Protein 3D9Y (pdb70)

B-factor: mean 19.67, std 15.68, range [4.69, 293.16]

Secondary structure (DSSP, 8-state):
-HHHIIIIIIGGGSS--EEEEEETTSS-EEEE-TT----HHHHHHHHHHHHSTTHHHHH-EEETTEEEEEEEE-SSEEEEEETTEEEEEEE-SSEEEEEEE-TTS-HHHHHHHHHHHHHHHHHHT-/-HHHIIIIIIGGGSS--EEEEEETTSS-EEEE-TT----HHHHHHHHHHHHSGGGHHHH-EEETTEEEEEEEEETTEEEEEETTEEEEEEE-SSEEEEEEE-TTS-HHHHHHHHHHHHHHHHHHT-

Structure (mmCIF, N/CA/C/O backbone):
data_3D9Y
#
_entry.id   3D9Y
#
_cell.length_a   36.533
_cell.length_b   84.021
_cell.length_c   40.420
_cell.angle_alpha   90.000
_cell.angle_beta   93.730
_cell.angle_gamma   90.000
#
_symmetry.space_group_name_H-M   'P 1 21 1'
#
loop_
_entity.id
_entity.type
_entity.pdbx_description
1 polymer Profilin
2 non-polymer GLYCEROL
3 water water
#
loop_
_atom_site.group_PDB
_atom_site.id
_atom_site.type_symbol
_atom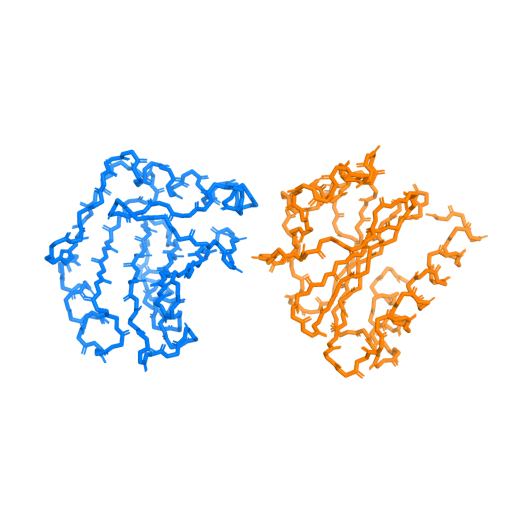_site.label_atom_id
_atom_site.label_alt_id
_atom_site.label_comp_id
_atom_site.label_asym_id
_atom_site.label_entity_id
_atom_site.label_seq_id
_atom_site.pdbx_PDB_ins_code
_atom_site.Cartn_x
_atom_site.Cartn_y
_atom_site.Cartn_z
_atom_site.occupancy
_atom_site.B_iso_or_equiv
_atom_site.auth_seq_id
_atom_site.auth_comp_id
_atom_site.auth_asym_id
_atom_site.auth_atom_id
_atom_site.pdbx_PDB_model_num
ATOM 1 N N . SER A 1 2 ? 5.899 -17.103 17.842 1.00 23.90 1 SER A N 1
ATOM 2 C CA . SER A 1 2 ? 4.998 -16.227 18.651 1.00 23.85 1 SER A CA 1
ATOM 3 C C . SER A 1 2 ? 5.500 -14.791 18.642 1.00 23.80 1 SER A C 1
ATOM 4 O O . SER A 1 2 ? 6.692 -14.548 18.449 1.00 23.52 1 SER A O 1
ATOM 7 N N . TRP A 1 3 ? 4.602 -13.837 18.866 1.00 23.46 2 TRP A N 1
ATOM 8 C CA . TRP A 1 3 ? 5.010 -12.434 18.887 1.00 23.36 2 TRP A CA 1
ATOM 9 C C . TRP A 1 3 ? 5.952 -12.133 20.049 1.00 23.27 2 TRP A C 1
ATOM 10 O O . TRP A 1 3 ? 6.857 -11.315 19.893 1.00 22.82 2 TRP A O 1
ATOM 21 N N . GLN A 1 4 ? 5.747 -12.783 21.199 1.00 23.35 3 GLN A N 1
ATOM 22 C CA . GLN A 1 4 ? 6.639 -12.579 22.348 1.00 23.19 3 GLN A CA 1
ATOM 23 C C . GLN A 1 4 ? 8.083 -12.959 22.009 1.00 22.70 3 GLN A C 1
ATOM 24 O O . GLN A 1 4 ? 9.017 -12.342 22.507 1.00 23.48 3 GLN A O 1
ATOM 30 N N . ALA A 1 5 ? 8.257 -13.972 21.166 1.00 21.92 4 ALA A N 1
ATOM 31 C CA . ALA A 1 5 ? 9.591 -14.413 20.759 1.00 21.12 4 ALA A CA 1
ATOM 32 C C . ALA A 1 5 ? 10.306 -13.349 19.937 1.00 20.29 4 ALA A C 1
ATOM 33 O O . ALA A 1 5 ? 11.526 -13.241 19.980 1.00 19.75 4 ALA A O 1
ATOM 35 N N . TYR A 1 6 ? 9.546 -12.590 19.159 1.00 19.21 5 TYR A N 1
ATOM 36 C CA . TYR A 1 6 ? 10.112 -11.457 18.437 1.00 19.05 5 TYR A CA 1
ATOM 37 C C . TYR A 1 6 ? 10.669 -10.420 19.419 1.00 18.44 5 TYR A C 1
ATOM 38 O O . TYR A 1 6 ? 11.743 -9.864 19.210 1.00 19.77 5 TYR A O 1
ATOM 47 N N . VAL A 1 7 ? 9.953 -10.171 20.505 1.00 17.87 6 VAL A N 1
ATOM 48 C CA . VAL A 1 7 ? 10.419 -9.221 21.511 1.00 17.51 6 VAL A CA 1
ATOM 49 C C . VAL A 1 7 ? 11.657 -9.753 22.241 1.00 17.27 6 VAL A C 1
ATOM 50 O O . VAL A 1 7 ? 12.695 -9.086 22.296 1.00 16.80 6 VAL A O 1
ATOM 54 N N . ASP A 1 8 ? 11.541 -10.967 22.776 1.00 16.60 7 ASP A N 1
ATOM 55 C CA . ASP A 1 8 ? 12.560 -11.524 23.664 1.00 16.78 7 ASP A CA 1
ATOM 56 C C . ASP A 1 8 ? 13.817 -11.944 22.910 1.00 16.61 7 ASP A C 1
ATOM 57 O O . ASP A 1 8 ? 14.933 -11.564 23.279 1.00 17.03 7 ASP A O 1
ATOM 62 N N . THR A 1 9 ? 13.641 -12.724 21.850 1.00 15.42 8 THR A N 1
ATOM 63 C CA . THR A 1 9 ? 14.767 -13.293 21.124 1.00 15.73 8 THR A CA 1
ATOM 64 C C . THR A 1 9 ? 15.325 -12.305 20.107 1.00 15.73 8 THR A C 1
ATOM 65 O O . THR A 1 9 ? 16.523 -12.026 20.091 1.00 16.54 8 THR A O 1
ATOM 69 N N . SER A 1 10 ? 14.453 -11.746 19.279 1.00 14.95 9 SER A N 1
ATOM 70 C CA . SER A 1 10 ? 14.914 -10.913 18.174 1.00 15.07 9 SER A CA 1
ATOM 71 C C . SER A 1 10 ? 15.334 -9.497 18.575 1.00 15.10 9 SER A C 1
ATOM 72 O O . SER A 1 10 ? 16.231 -8.933 17.965 1.00 15.21 9 SER A O 1
ATOM 75 N N . LEU A 1 11 ? 14.709 -8.918 19.591 1.00 14.70 10 LEU A N 1
ATOM 76 C CA . LEU A 1 11 ? 15.082 -7.556 19.986 1.00 14.76 10 LEU A CA 1
ATOM 77 C C . LEU A 1 11 ? 15.915 -7.541 21.269 1.00 14.59 10 LEU A C 1
ATOM 78 O O . LEU A 1 11 ? 17.076 -7.153 21.238 1.00 15.74 10 LEU A O 1
ATOM 83 N N . LEU A 1 12 ? 15.344 -7.955 22.396 1.00 14.28 11 LEU A N 1
ATOM 84 C CA . LEU A 1 12 ? 16.124 -8.008 23.646 1.00 14.48 11 LEU A CA 1
ATOM 85 C C . LEU A 1 12 ? 17.365 -8.909 23.558 1.00 14.47 11 LEU A C 1
ATOM 86 O O . LEU A 1 12 ? 18.402 -8.610 24.175 1.00 14.72 11 LEU A O 1
ATOM 91 N N . GLY A 1 13 ? 17.268 -9.996 22.797 1.00 14.44 12 GLY A N 1
ATOM 92 C CA . GLY A 1 13 ? 18.362 -10.950 22.686 1.00 13.99 12 GLY A CA 1
ATOM 93 C C . GLY A 1 13 ? 19.613 -10.391 22.024 1.00 13.79 12 GLY A C 1
ATOM 94 O O . GLY A 1 13 ? 20.681 -10.984 22.131 1.00 13.32 12 GLY A O 1
ATOM 95 N N . THR A 1 14 ? 19.483 -9.247 21.350 1.00 13.69 13 THR A N 1
ATOM 96 C CA . THR A 1 14 ? 20.631 -8.603 20.719 1.00 13.89 13 THR A CA 1
ATOM 97 C C . THR A 1 14 ? 21.589 -7.950 21.717 1.00 13.87 13 THR A C 1
ATOM 98 O O . THR A 1 14 ? 22.746 -7.704 21.384 1.00 13.70 13 THR A O 1
ATOM 102 N N . GLY A 1 15 ? 21.095 -7.598 22.905 1.00 13.54 14 GLY A N 1
ATOM 103 C CA . GLY A 1 15 ? 21.908 -6.875 23.885 1.00 14.54 14 GLY A CA 1
ATOM 104 C C . GLY A 1 15 ? 21.961 -5.369 23.669 1.00 14.91 14 GLY A C 1
ATOM 105 O O . GLY A 1 15 ? 22.583 -4.653 24.454 1.00 15.10 14 GLY A O 1
ATOM 106 N N . LYS A 1 16 ? 21.289 -4.878 22.624 1.00 15.27 15 LYS A N 1
ATOM 107 C CA . LYS A 1 16 ? 21.315 -3.459 22.262 1.00 15.75 15 LYS A CA 1
ATOM 108 C C . LYS A 1 16 ? 19.994 -2.739 22.571 1.00 15.78 15 LYS A C 1
ATOM 109 O O . LYS A 1 16 ? 19.944 -1.507 22.600 1.00 15.52 15 LYS A O 1
ATOM 115 N N . ILE A 1 17 ? 18.927 -3.513 22.752 1.00 15.76 16 ILE A N 1
ATOM 116 C CA . ILE A 1 17 ? 17.588 -3.005 22.981 1.00 16.35 16 ILE A CA 1
ATOM 117 C C . ILE A 1 17 ? 17.120 -3.613 24.280 1.00 16.67 16 ILE A C 1
ATOM 118 O O . ILE A 1 17 ? 17.058 -4.826 24.385 1.00 16.32 16 ILE A O 1
ATOM 123 N N . ASP A 1 18 ? 16.806 -2.772 25.261 1.00 17.09 17 ASP A N 1
ATOM 124 C CA . ASP A 1 18 ? 16.587 -3.258 26.631 1.00 17.61 17 ASP A CA 1
ATOM 125 C C . ASP A 1 18 ? 15.108 -3.409 27.012 1.00 18.11 17 AS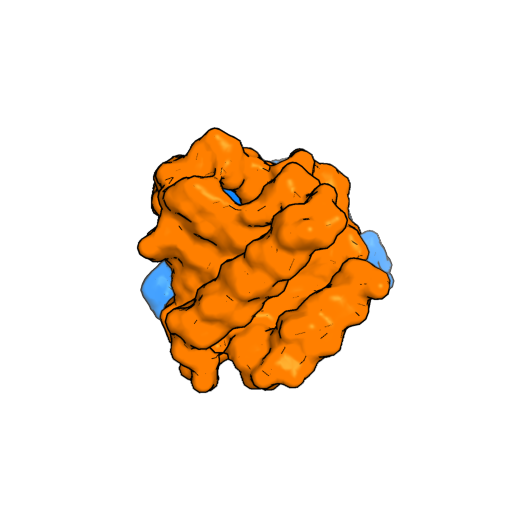P A C 1
ATOM 126 O O . ASP A 1 18 ? 14.784 -4.136 27.960 1.00 18.67 17 ASP A O 1
ATOM 131 N N . ARG A 1 19 ? 14.215 -2.760 26.261 1.00 18.26 18 ARG A N 1
ATOM 132 C CA . ARG A 1 19 ? 12.765 -2.974 26.394 1.00 18.17 18 ARG A CA 1
ATOM 133 C C . ARG A 1 19 ? 12.143 -2.909 25.006 1.00 18.20 18 ARG A C 1
ATOM 134 O O . ARG A 1 19 ? 12.663 -2.219 24.124 1.00 17.36 18 ARG A O 1
ATOM 142 N N . ALA A 1 20 ? 11.039 -3.624 24.809 1.00 17.68 19 ALA A N 1
ATOM 143 C CA . ALA A 1 20 ? 10.380 -3.640 23.500 1.00 17.48 19 ALA A CA 1
ATOM 144 C C . ALA A 1 20 ? 8.918 -4.064 23.564 1.00 17.20 19 ALA A C 1
ATOM 145 O O . ALA A 1 20 ? 8.472 -4.712 24.527 1.00 17.02 19 ALA A O 1
ATOM 147 N N . ALA A 1 21 ? 8.183 -3.682 22.522 1.00 16.97 20 ALA A N 1
ATOM 148 C CA . ALA A 1 21 ? 6.797 -4.065 22.358 1.00 17.01 20 ALA A CA 1
ATOM 149 C C . ALA A 1 21 ? 6.438 -4.168 20.882 1.00 16.80 20 ALA A C 1
ATOM 150 O O . ALA A 1 21 ? 7.115 -3.599 20.018 1.00 16.44 20 ALA A O 1
ATOM 152 N N . ILE A 1 22 ? 5.390 -4.937 20.596 1.00 17.08 21 ILE A N 1
ATOM 153 C CA . ILE A 1 22 ? 4.840 -5.031 19.245 1.00 17.22 21 ILE A CA 1
ATOM 154 C C . ILE A 1 22 ? 3.343 -4.777 19.353 1.00 17.26 21 ILE A C 1
ATOM 155 O O . ILE A 1 22 ? 2.667 -5.403 20.153 1.00 17.29 21 ILE A O 1
ATOM 160 N N . VAL A 1 23 ? 2.846 -3.831 18.559 1.00 17.08 22 VAL A N 1
ATOM 161 C CA . VAL A 1 23 ? 1.459 -3.371 18.667 1.00 16.85 22 VAL A CA 1
ATOM 162 C C . VAL A 1 23 ? 0.797 -3.312 17.289 1.00 16.25 22 VAL A C 1
ATOM 163 O O . VAL A 1 23 ? 1.476 -3.262 16.273 1.00 16.12 22 VAL A O 1
ATOM 167 N N . SER A 1 24 ? -0.535 -3.320 17.257 1.00 15.80 23 SER A N 1
ATOM 168 C CA . SER A 1 24 ? -1.262 -3.260 15.989 1.00 15.93 23 SER A CA 1
ATOM 169 C C . SER A 1 24 ? -1.093 -1.904 15.291 1.00 15.70 23 SER A C 1
ATOM 170 O O . SER A 1 24 ? -1.164 -0.867 15.944 1.00 15.59 23 SER A O 1
ATOM 173 N N . ARG A 1 25 ? -0.889 -1.917 13.967 1.00 15.46 24 ARG A N 1
ATOM 174 C CA . ARG A 1 25 ? -0.819 -0.674 13.166 1.00 16.02 24 ARG A CA 1
ATOM 175 C C . ARG A 1 25 ? -2.083 0.181 13.326 1.00 15.97 24 ARG A C 1
ATOM 176 O O . ARG A 1 25 ? -2.020 1.410 13.233 1.00 15.80 24 ARG A O 1
ATOM 184 N N . ALA A 1 26 ? -3.226 -0.472 13.541 1.00 16.22 25 ALA A N 1
ATOM 185 C CA . ALA A 1 26 ? -4.503 0.229 13.737 1.00 16.74 25 ALA A CA 1
ATOM 186 C C . ALA A 1 26 ? -4.651 0.845 15.136 1.00 17.05 25 ALA A C 1
ATOM 187 O O . ALA A 1 26 ? -5.580 1.615 15.369 1.00 17.47 25 ALA A O 1
ATOM 189 N N . GLY A 1 27 ? -3.761 0.482 16.063 1.00 17.44 26 GLY A N 1
ATOM 190 C CA . GLY A 1 27 ? -3.757 1.058 17.409 1.00 17.61 26 GLY A CA 1
ATOM 191 C C . GLY A 1 27 ? -4.814 0.473 18.331 1.00 17.72 26 GLY A C 1
ATOM 192 O O . GLY A 1 27 ? -5.191 1.100 19.314 1.00 17.79 26 GLY A O 1
ATOM 193 N N . ASP A 1 28 ? -5.257 -0.742 18.022 1.00 17.84 27 ASP A N 1
ATOM 194 C CA . ASP A 1 28 ? -6.357 -1.409 18.731 1.00 18.31 27 ASP A CA 1
ATOM 195 C C . ASP A 1 28 ? -5.894 -2.400 19.798 1.00 18.26 27 ASP A C 1
ATOM 196 O O . ASP A 1 28 ? -6.665 -2.731 20.697 1.00 18.14 27 ASP A O 1
ATOM 201 N N . SER A 1 29 ? -4.665 -2.901 19.681 1.00 18.43 28 SER A N 1
ATOM 202 C CA . SER A 1 29 ? -4.150 -3.880 20.641 1.00 18.67 28 SER A CA 1
ATOM 203 C C . SER A 1 29 ? -2.629 -3.997 20.653 1.00 18.68 28 SER A C 1
ATOM 204 O O . SER A 1 29 ? -1.941 -3.576 19.710 1.00 18.09 28 SER A O 1
ATOM 207 N N . VAL A 1 30 ? -2.128 -4.580 21.742 1.00 18.77 29 VAL A N 1
ATOM 208 C CA . VAL A 1 30 ? -0.716 -4.888 21.907 1.00 18.99 29 VAL A CA 1
ATOM 209 C C . VAL A 1 30 ? -0.535 -6.387 21.726 1.00 18.96 29 VAL A C 1
ATOM 210 O O . VAL A 1 30 ? -1.178 -7.181 22.413 1.00 19.02 29 VAL A O 1
ATOM 212 N N . TRP A 1 31 ? 0.331 -6.774 20.795 1.00 18.53 30 TRP A N 1
ATOM 213 C CA . TRP A 1 31 ? 0.515 -8.184 20.466 1.00 18.95 30 TRP A CA 1
ATOM 214 C C . TRP A 1 31 ? 1.588 -8.872 21.315 1.00 19.37 30 TRP A C 1
ATOM 215 O O . TRP A 1 31 ? 1.505 -10.082 21.550 1.00 19.59 30 TRP A O 1
ATOM 226 N N . ALA A 1 32 ? 2.589 -8.115 21.765 1.00 20.80 31 ALA A N 1
ATOM 227 C CA . ALA A 1 32 ? 3.666 -8.635 22.620 1.00 21.42 31 ALA A CA 1
ATOM 228 C C . ALA A 1 32 ? 4.404 -7.490 23.315 1.00 22.40 31 ALA A C 1
ATOM 229 O O . ALA A 1 32 ? 4.460 -6.387 22.800 1.00 21.92 31 ALA A O 1
ATOM 231 N N . ALA A 1 33 ? 5.009 -7.767 24.465 1.00 23.35 32 ALA A N 1
ATOM 232 C CA . ALA A 1 33 ? 5.722 -6.731 25.215 1.00 23.70 32 ALA A CA 1
ATOM 233 C C . ALA A 1 33 ? 6.661 -7.361 26.228 1.00 24.25 32 ALA A C 1
ATOM 234 O O . ALA A 1 33 ? 6.392 -8.452 26.718 1.00 24.51 32 ALA A O 1
ATOM 236 N N . SER A 1 34 ? 7.763 -6.673 26.519 1.00 24.85 33 SER A N 1
ATOM 237 C CA . SER A 1 34 ? 8.701 -7.085 27.553 1.00 25.76 33 SER A CA 1
ATOM 238 C C . SER A 1 34 ? 8.207 -6.694 28.949 1.00 26.15 33 SER A C 1
ATOM 239 O O . SER A 1 34 ? 7.269 -5.913 29.091 1.00 27.75 33 SER A O 1
ATOM 242 N N . ALA A 1 35 ? 8.856 -7.256 29.969 1.00 27.32 34 ALA A N 1
ATOM 243 C CA . ALA A 1 35 ? 8.439 -7.087 31.361 1.00 27.52 34 ALA A CA 1
ATOM 244 C C . ALA A 1 35 ? 8.579 -5.653 31.830 1.00 28.03 34 ALA A C 1
ATOM 245 O O . ALA A 1 35 ? 9.704 -5.093 31.798 1.00 28.58 34 ALA A O 1
ATOM 247 N N . GLY A 1 36 ? 7.444 -5.073 32.273 1.00 28.18 35 GLY A N 1
ATOM 248 C CA . GLY A 1 36 ? 7.404 -3.724 32.820 1.00 28.48 35 GLY A CA 1
ATOM 249 C C . GLY A 1 36 ? 6.971 -2.678 31.803 1.00 28.35 35 GLY A C 1
ATOM 250 O O . GLY A 1 36 ? 6.478 -1.605 32.167 1.00 28.99 35 GLY A O 1
ATOM 251 N N . PHE A 1 37 ? 7.143 -3.006 30.523 1.00 28.48 36 PHE A N 1
ATOM 252 C CA . PHE A 1 37 ? 6.995 -2.060 29.429 1.00 28.78 36 PHE A CA 1
ATOM 253 C C . PHE A 1 37 ? 5.532 -2.009 28.975 1.00 28.92 36 PHE A C 1
ATOM 254 O O . PHE A 1 37 ? 5.153 -2.460 27.872 1.00 29.41 36 PHE A O 1
ATOM 262 N N . ASN A 1 38 ? 4.706 -1.444 29.856 1.00 29.08 37 ASN A N 1
ATOM 263 C CA . ASN A 1 38 ? 3.258 -1.429 29.653 1.00 29.43 37 ASN A CA 1
ATOM 264 C C . ASN A 1 38 ? 2.771 -0.211 28.874 1.00 29.47 37 ASN A C 1
ATOM 265 O O . ASN A 1 38 ? 2.805 0.917 29.373 1.00 28.69 37 ASN A O 1
ATOM 270 N N . LEU A 1 39 ? 2.315 -0.454 27.644 1.00 29.80 38 LEU A N 1
ATOM 271 C CA . LEU A 1 39 ? 1.751 0.593 26.789 1.00 29.91 38 LEU A CA 1
ATOM 272 C C . LEU A 1 39 ? 0.225 0.596 26.879 1.00 30.15 38 LEU A C 1
ATOM 273 O O . LEU A 1 39 ? -0.418 -0.432 26.682 1.00 30.56 38 LEU A O 1
ATOM 278 N N . SER A 1 40 ? -0.352 1.755 27.161 1.00 30.35 39 SER A N 1
ATOM 279 C CA . SER A 1 40 ? -1.802 1.871 27.339 1.00 30.42 39 SER A CA 1
ATOM 280 C C . SER A 1 40 ? -2.533 1.996 26.000 1.00 30.54 39 SER A C 1
ATOM 281 O O . SER A 1 40 ? -1.928 2.409 25.005 1.00 30.16 39 SER A O 1
ATOM 284 N N . PRO A 1 41 ? -3.844 1.655 25.971 1.00 30.57 40 PRO A N 1
ATOM 285 C CA . PRO A 1 41 ? -4.649 1.825 24.755 1.00 30.27 40 PRO A CA 1
ATOM 286 C C . PRO A 1 41 ? -4.521 3.222 24.176 1.00 30.10 40 PRO A C 1
ATOM 287 O O . PRO A 1 41 ? -4.391 3.392 22.962 1.00 29.90 40 PRO A O 1
ATOM 291 N N . GLN A 1 42 ? -4.542 4.211 25.059 1.00 29.73 41 GLN A N 1
ATOM 292 C CA . GLN A 1 42 ? -4.476 5.603 24.659 1.00 29.69 41 GLN A CA 1
ATOM 293 C C . GLN A 1 42 ? -3.123 5.908 24.008 1.00 29.09 41 GLN A C 1
ATOM 294 O O . GLN A 1 42 ? -3.056 6.607 22.991 1.00 29.43 41 GLN A O 1
ATOM 300 N N . GLU A 1 43 ? -2.056 5.362 24.587 1.00 28.67 42 GLU A N 1
ATOM 301 C CA . GLU A 1 43 ? -0.706 5.522 24.038 1.00 28.26 42 GLU A CA 1
ATOM 302 C C . GLU A 1 43 ? -0.559 4.902 22.644 1.00 27.80 42 GLU A C 1
ATOM 303 O O . GLU A 1 43 ? -0.045 5.553 21.731 1.00 27.20 42 GLU A O 1
ATOM 309 N N . ILE A 1 44 ? -1.015 3.662 22.470 1.00 27.06 43 ILE A N 1
ATOM 310 C CA . ILE A 1 44 ? -0.891 2.993 21.164 1.00 26.99 43 ILE A CA 1
ATOM 311 C C . ILE A 1 44 ? -1.804 3.639 20.108 1.00 26.25 43 ILE A C 1
ATOM 312 O O . ILE A 1 44 ? -1.435 3.720 18.934 1.00 25.70 43 ILE A O 1
ATOM 317 N N . GLN A 1 45 ? -2.980 4.105 20.531 1.00 25.86 44 GLN A N 1
ATOM 318 C CA . GLN A 1 45 ? -3.861 4.888 19.661 1.00 25.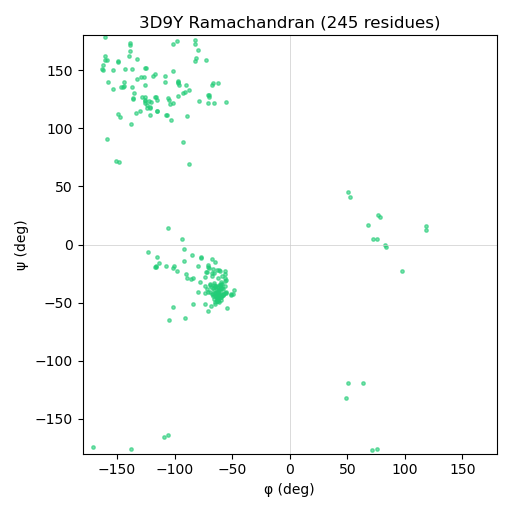80 44 GLN A CA 1
ATOM 319 C C . GLN A 1 45 ? -3.157 6.175 19.227 1.00 25.32 44 GLN A C 1
ATOM 320 O O . GLN A 1 45 ? -3.197 6.553 18.049 1.00 25.47 44 GLN A O 1
ATOM 326 N N . GLY A 1 46 ? -2.487 6.827 20.173 1.00 24.81 45 GLY A N 1
ATOM 327 C CA . GLY A 1 46 ? -1.714 8.028 19.879 1.00 24.42 45 GLY A CA 1
ATOM 328 C C . GLY A 1 46 ? -0.574 7.792 18.901 1.00 24.01 45 GLY A C 1
ATOM 329 O O . GLY A 1 46 ? -0.371 8.568 17.961 1.00 23.77 45 GLY A O 1
ATOM 330 N N . LEU A 1 47 ? 0.182 6.720 19.126 1.00 23.57 46 LEU A N 1
ATOM 331 C CA . LEU A 1 47 ? 1.324 6.405 18.280 1.00 22.82 46 LEU A CA 1
ATOM 332 C C . LEU A 1 47 ? 0.848 6.026 16.880 1.00 22.13 46 LEU A C 1
ATOM 333 O O . LEU A 1 47 ? 1.425 6.464 15.882 1.00 21.60 46 LEU A O 1
ATOM 338 N N . ALA A 1 48 ? -0.217 5.227 16.812 1.00 21.12 47 ALA A N 1
ATOM 339 C CA . ALA A 1 48 ? -0.791 4.825 15.529 1.00 20.92 47 ALA A CA 1
ATOM 340 C C . ALA A 1 48 ? -1.250 6.043 14.723 1.00 20.44 47 ALA A C 1
ATOM 341 O O . ALA A 1 48 ? -0.979 6.139 13.526 1.00 19.81 47 ALA A O 1
ATOM 343 N N . ALA A 1 49 ? -1.937 6.974 15.382 1.00 20.02 48 ALA A N 1
ATOM 344 C CA . ALA A 1 49 ? -2.349 8.229 14.743 1.00 20.01 48 ALA A CA 1
ATOM 345 C C . ALA A 1 49 ? -1.150 9.057 14.269 1.00 19.77 48 ALA A C 1
ATOM 346 O O . ALA A 1 49 ? -1.216 9.715 13.229 1.00 19.81 48 ALA A O 1
ATOM 348 N N . GLY A 1 50 ? -0.052 9.016 15.024 1.00 19.64 49 GLY A N 1
ATOM 349 C CA . GLY A 1 50 ? 1.191 9.687 14.637 1.00 19.29 49 GLY A CA 1
ATOM 350 C C . GLY A 1 50 ? 1.726 9.305 13.268 1.00 18.73 49 GLY A C 1
ATOM 351 O O . GLY A 1 50 ? 2.190 10.153 12.518 1.00 17.85 49 GLY A O 1
ATOM 352 N N . PHE A 1 51 ? 1.671 8.020 12.929 1.00 18.64 50 PHE A N 1
ATOM 353 C CA . PHE A 1 51 ? 2.170 7.581 11.626 1.00 18.93 50 PHE A CA 1
ATOM 354 C C . PHE A 1 51 ? 1.326 8.143 10.478 1.00 19.07 50 PHE A C 1
ATOM 355 O O . PHE A 1 51 ? 1.816 8.290 9.359 1.00 18.92 50 PHE A O 1
ATOM 363 N N . GLN A 1 52 ? 0.072 8.477 10.777 1.00 19.23 51 GLN A N 1
ATOM 364 C CA . GLN A 1 52 ? -0.848 9.060 9.794 1.00 19.56 51 GLN A CA 1
ATOM 365 C C . GLN A 1 52 ? -0.607 10.565 9.591 1.00 19.39 51 GLN A C 1
ATOM 366 O O . GLN A 1 52 ? -1.076 11.131 8.603 1.00 19.28 51 GLN A O 1
ATOM 372 N N . ASP A 1 53 ? 0.086 11.211 10.537 1.00 19.47 52 ASP A N 1
ATOM 373 C CA . ASP A 1 53 ? 0.440 12.647 10.431 1.00 19.05 52 ASP A CA 1
ATOM 374 C C . ASP A 1 53 ? 1.780 12.895 11.142 1.00 18.70 52 ASP A C 1
ATOM 375 O O . ASP A 1 53 ? 1.836 13.475 12.236 1.00 18.70 52 ASP A O 1
ATOM 380 N N . PRO A 1 54 ? 2.868 12.411 10.541 1.00 17.84 53 PRO A N 1
ATOM 381 C CA . PRO A 1 54 ? 4.150 12.426 11.248 1.00 17.55 53 PRO A CA 1
ATOM 382 C C . PRO A 1 54 ? 4.644 13.785 11.782 1.00 17.48 53 PRO A C 1
ATOM 383 O O . PRO A 1 54 ? 5.156 13.824 12.902 1.00 17.97 53 PRO A O 1
ATOM 387 N N . PRO A 1 55 ? 4.498 14.886 11.017 1.00 17.24 54 PRO A N 1
ATOM 388 C CA . PRO A 1 55 ? 4.966 16.174 11.554 1.00 16.70 54 PRO A CA 1
ATOM 389 C C . PRO A 1 55 ? 4.362 16.549 12.894 1.00 16.66 54 PRO A C 1
ATOM 390 O O . PRO A 1 55 ? 5.030 17.212 13.680 1.00 16.67 54 PRO A O 1
ATOM 394 N N . SER A 1 56 ? 3.129 16.111 13.158 1.00 16.51 55 SER A N 1
ATOM 395 C CA . SER A 1 56 ? 2.449 16.382 14.430 1.00 16.81 55 SER A CA 1
ATOM 396 C C . SER A 1 56 ? 3.209 15.839 15.645 1.00 17.10 55 SER A C 1
ATOM 397 O O . SER A 1 56 ? 3.083 16.372 16.750 1.00 17.63 55 SER A O 1
ATOM 400 N N . MET A 1 57 ? 3.998 14.787 15.434 1.00 17.00 56 MET A N 1
ATOM 401 C CA . MET A 1 57 ? 4.725 14.149 16.532 1.00 17.05 56 MET A CA 1
ATOM 402 C C . MET A 1 57 ? 5.800 15.052 17.110 1.00 17.14 56 MET A C 1
ATOM 403 O O . MET A 1 57 ? 6.182 14.897 18.269 1.00 16.58 56 MET A O 1
ATOM 408 N N . PHE A 1 58 ? 6.291 16.010 16.327 1.00 16.99 57 PHE A N 1
ATOM 409 C CA . PHE A 1 58 ? 7.283 16.933 16.883 1.00 17.11 57 PHE A CA 1
ATOM 410 C C . PHE A 1 58 ? 6.707 17.837 17.975 1.00 17.77 57 PHE A C 1
ATOM 411 O O . PHE A 1 58 ? 7.382 18.116 18.974 1.00 18.27 57 PHE A O 1
ATOM 419 N N . GLY A 1 59 ? 5.465 18.274 17.798 1.00 17.77 58 GLY A N 1
ATOM 420 C CA . GLY A 1 59 ? 4.786 19.067 18.796 1.00 17.92 58 GLY A CA 1
ATOM 421 C C . GLY A 1 59 ? 4.374 18.310 20.038 1.00 18.09 58 GLY A C 1
ATOM 422 O O . GLY A 1 59 ? 4.455 18.847 21.142 1.00 18.93 58 GLY A O 1
ATOM 423 N N . THR A 1 60 ? 3.922 17.069 19.863 1.00 17.80 59 THR A N 1
ATOM 424 C CA . THR A 1 60 ? 3.401 16.270 20.981 1.00 17.93 59 THR A CA 1
ATOM 425 C C . THR A 1 60 ? 4.501 15.539 21.733 1.00 17.66 59 THR A C 1
ATOM 426 O O . THR A 1 60 ? 4.389 15.292 22.930 1.00 17.58 59 THR A O 1
ATOM 430 N N . GLY A 1 61 ? 5.568 15.194 21.024 1.00 17.59 60 GLY A N 1
ATOM 431 C CA . GLY A 1 61 ? 6.529 14.225 21.531 1.00 17.75 60 GLY A CA 1
ATOM 432 C C . GLY A 1 61 ? 5.956 12.831 21.405 1.00 17.71 60 GLY A C 1
ATOM 433 O O . GLY A 1 61 ? 4.858 12.644 20.877 1.00 17.60 60 GLY A O 1
ATOM 434 N N . ILE A 1 62 ? 6.697 11.852 21.908 1.00 17.94 61 ILE A N 1
ATOM 435 C CA . ILE A 1 62 ? 6.295 10.455 21.840 1.00 18.37 61 ILE A CA 1
ATOM 436 C C . ILE A 1 62 ? 6.059 9.971 23.269 1.00 18.31 61 ILE A C 1
ATOM 437 O O . ILE A 1 62 ? 6.993 9.926 24.065 1.00 17.99 61 ILE A O 1
ATOM 442 N N . ILE A 1 63 ? 4.814 9.632 23.600 1.00 18.59 62 ILE A N 1
ATOM 443 C CA . ILE A 1 63 ? 4.464 9.213 24.959 1.00 18.95 62 ILE A CA 1
ATOM 444 C C . ILE A 1 63 ? 4.219 7.709 24.997 1.00 18.70 62 ILE A C 1
ATOM 445 O O . ILE A 1 63 ? 3.244 7.226 24.424 1.00 18.77 62 ILE A O 1
ATOM 450 N N . LEU A 1 64 ? 5.112 6.977 25.662 1.00 19.07 63 LEU A N 1
ATOM 451 C CA . LEU A 1 64 ? 4.985 5.517 25.802 1.00 19.40 63 LEU A CA 1
ATOM 452 C C . LEU A 1 64 ? 5.475 5.065 27.182 1.00 19.22 63 LEU A C 1
ATOM 453 O O . LEU A 1 64 ? 6.483 5.567 27.689 1.00 18.82 63 LEU A O 1
ATOM 458 N N . ALA A 1 65 ? 4.752 4.118 27.777 1.00 19.35 64 ALA A N 1
ATOM 459 C CA . ALA A 1 65 ? 5.046 3.634 29.124 1.00 19.51 64 ALA A CA 1
ATOM 460 C C . ALA A 1 65 ? 5.200 4.793 30.108 1.00 19.51 64 ALA A C 1
ATOM 461 O O . ALA A 1 65 ? 6.132 4.828 30.909 1.00 19.76 64 ALA A O 1
ATOM 463 N N . GLY A 1 66 ? 4.281 5.752 30.031 1.00 19.80 65 GLY A N 1
ATOM 464 C CA . GLY A 1 66 ? 4.244 6.862 30.977 1.00 19.58 65 GLY A CA 1
ATOM 465 C C . GLY A 1 66 ? 5.408 7.834 30.868 1.00 19.59 65 GLY A C 1
ATOM 466 O O . GLY A 1 66 ? 5.638 8.628 31.777 1.00 19.35 65 GLY A O 1
ATOM 467 N N . GLN A 1 67 ? 6.124 7.789 29.747 1.00 19.45 66 GLN A N 1
ATOM 468 C CA . GLN A 1 67 ? 7.312 8.606 29.530 1.00 19.14 66 GLN A CA 1
ATOM 469 C C . GLN A 1 67 ? 7.171 9.402 28.237 1.00 18.67 66 GLN A C 1
ATOM 470 O O . GLN A 1 67 ? 6.718 8.856 27.236 1.00 19.14 66 GLN A O 1
ATOM 476 N N . LYS A 1 68 ? 7.561 10.677 28.254 1.00 17.88 67 LYS A N 1
ATOM 477 C CA . LYS A 1 68 ? 7.543 11.514 27.050 1.00 17.52 67 LYS A CA 1
ATOM 478 C C . LYS A 1 68 ? 8.958 11.695 26.512 1.00 16.97 67 LYS A C 1
ATOM 479 O O . LYS A 1 68 ? 9.829 12.220 27.212 1.00 17.28 67 LYS A O 1
ATOM 485 N N . TYR A 1 69 ? 9.168 11.264 25.268 1.00 15.77 68 TYR A N 1
ATOM 486 C CA . TYR A 1 69 ? 10.449 11.402 24.582 1.00 15.14 68 TYR A CA 1
ATOM 487 C C . TYR A 1 69 ? 10.386 12.567 23.605 1.00 14.63 68 TYR A C 1
ATOM 488 O O . TYR A 1 69 ? 9.322 12.876 23.054 1.00 15.24 68 TYR A O 1
ATOM 497 N N . ILE A 1 70 ? 11.532 13.202 23.401 1.00 13.57 69 ILE A N 1
ATOM 498 C CA . ILE A 1 70 ? 11.679 14.258 22.415 1.00 13.38 69 ILE A CA 1
ATOM 499 C C . ILE A 1 70 ? 11.810 13.615 21.041 1.00 13.21 69 ILE A C 1
ATOM 500 O O . ILE A 1 70 ? 12.698 12.791 20.834 1.00 13.28 69 ILE A O 1
ATOM 504 N N . THR A 1 71 ? 10.924 13.995 20.116 1.00 13.02 70 THR A N 1
ATOM 505 C CA . THR A 1 71 ? 10.922 13.442 18.765 1.00 12.61 70 THR A CA 1
ATOM 506 C C . THR A 1 71 ? 12.135 13.959 17.969 1.00 12.52 70 THR A C 1
ATOM 507 O O . THR A 1 71 ? 12.379 15.173 17.909 1.00 12.02 70 THR A O 1
ATOM 511 N N . ILE A 1 72 ? 12.897 13.043 17.366 1.00 11.55 71 ILE A N 1
ATOM 512 C CA . ILE A 1 72 ? 14.042 13.422 16.527 1.00 12.39 71 ILE A CA 1
ATOM 513 C C . ILE A 1 72 ? 13.877 13.014 15.059 1.00 12.09 71 ILE A C 1
ATOM 514 O O . ILE A 1 72 ? 14.553 13.545 14.175 1.00 11.15 71 ILE A O 1
ATOM 519 N N . ARG A 1 73 ? 12.968 12.075 14.808 1.00 12.26 72 ARG A N 1
ATOM 520 C CA . ARG A 1 73 ? 12.586 11.702 13.456 1.00 12.58 72 ARG A CA 1
ATOM 521 C C . ARG A 1 73 ? 11.120 11.318 13.453 1.00 12.94 72 ARG A C 1
ATOM 522 O O . ARG A 1 73 ? 10.653 10.618 14.358 1.00 12.53 72 ARG A O 1
ATOM 530 N N . ALA A 1 74 ? 10.390 11.800 12.448 1.00 12.68 73 ALA A N 1
ATOM 531 C CA . ALA A 1 74 ? 9.008 11.365 12.233 1.00 12.84 73 ALA A CA 1
ATOM 532 C C . ALA A 1 74 ? 8.658 11.403 10.741 1.00 13.07 73 ALA A C 1
ATOM 533 O O . ALA A 1 74 ? 8.611 12.472 10.121 1.00 10.61 73 ALA A O 1
ATOM 535 N N . GLU A 1 75 ? 8.459 10.214 10.174 1.00 13.87 74 GLU A N 1
ATOM 536 C CA . GLU A 1 75 ? 8.011 10.041 8.801 1.00 15.44 74 GLU A CA 1
ATOM 537 C C . GLU A 1 75 ? 6.952 8.916 8.804 1.00 15.48 74 GLU A C 1
ATOM 538 O O . GLU A 1 75 ? 6.591 8.382 9.876 1.00 16.07 74 GLU A O 1
ATOM 544 N N . GLY A 1 76 ? 6.482 8.543 7.622 1.00 15.04 75 GLY A N 1
ATOM 545 C CA . GLY A 1 76 ? 5.372 7.594 7.500 1.00 14.91 75 GLY A CA 1
ATOM 546 C C . GLY A 1 76 ? 5.625 6.203 8.035 1.00 14.46 75 GLY A C 1
ATOM 547 O O . GLY A 1 76 ? 4.675 5.447 8.297 1.00 16.10 75 GLY A O 1
ATOM 548 N N . ARG A 1 77 ? 6.890 5.822 8.141 1.00 13.78 76 ARG A N 1
ATOM 549 C CA . ARG A 1 77 ? 7.257 4.484 8.601 1.00 13.52 76 ARG A CA 1
ATOM 550 C C . ARG A 1 77 ? 8.064 4.470 9.907 1.00 12.39 76 ARG A C 1
ATOM 551 O O . ARG A 1 77 ? 8.121 3.451 10.591 1.00 11.52 76 ARG A O 1
ATOM 559 N N . SER A 1 78 ? 8.672 5.596 10.255 1.00 11.51 77 SER A N 1
ATOM 560 C CA . SER A 1 78 ? 9.660 5.644 11.335 1.00 11.28 77 SER A CA 1
ATOM 561 C C . SER A 1 78 ? 9.429 6.867 12.227 1.00 11.18 77 SER A C 1
ATOM 562 O O . SER A 1 78 ? 9.323 7.987 11.718 1.00 10.80 77 SER A O 1
ATOM 565 N N . ILE A 1 79 ? 9.305 6.632 13.537 1.00 10.83 78 ILE A N 1
ATOM 566 C CA . ILE A 1 79 ? 9.192 7.688 14.565 1.00 10.92 78 ILE A CA 1
ATOM 567 C C . ILE A 1 79 ? 10.211 7.368 15.655 1.00 10.98 78 ILE A C 1
ATOM 568 O O . ILE A 1 79 ? 10.125 6.321 16.288 1.00 11.19 78 ILE A O 1
ATOM 573 N N . TYR A 1 80 ? 11.205 8.235 15.813 1.00 10.97 79 TYR A N 1
ATOM 574 C CA . TYR A 1 80 ? 12.305 8.011 16.752 1.00 11.22 79 TYR A CA 1
ATOM 575 C C . TYR A 1 80 ? 12.292 9.136 17.781 1.00 11.46 79 TYR A C 1
ATOM 576 O O . TYR A 1 80 ? 12.019 10.285 17.443 1.00 11.49 79 TYR A O 1
ATOM 585 N N . GLY A 1 81 ? 12.644 8.809 19.014 1.00 11.81 80 GLY A N 1
ATOM 586 C CA . GLY A 1 81 ? 12.735 9.813 20.074 1.00 12.37 80 GLY A CA 1
ATOM 587 C C . GLY A 1 81 ? 13.941 9.609 20.966 1.00 12.87 80 GLY A C 1
ATOM 588 O O . GLY A 1 81 ? 14.588 8.546 20.945 1.00 12.69 80 GLY A O 1
ATOM 589 N N . LYS A 1 82 ? 14.242 10.635 21.757 1.00 13.22 81 LYS A N 1
ATOM 590 C CA . LYS A 1 82 ? 15.329 10.565 22.711 1.00 14.04 81 LYS A CA 1
ATOM 591 C C . LYS A 1 82 ? 14.901 11.177 24.043 1.00 13.87 81 LYS A C 1
ATOM 592 O O . LYS A 1 82 ? 14.041 12.058 24.089 1.00 13.06 81 LYS A O 1
ATOM 598 N N . LEU A 1 83 ? 15.504 10.677 25.109 1.00 13.95 82 LEU A N 1
ATOM 599 C CA . LEU A 1 83 ? 15.317 11.218 26.449 1.00 14.49 82 LEU A CA 1
ATOM 600 C C . LEU A 1 83 ? 16.637 10.999 27.150 1.00 14.66 82 LEU A C 1
ATOM 601 O O . LEU A 1 83 ? 17.026 9.855 27.433 1.00 14.11 82 LEU A O 1
ATOM 606 N N . GLN A 1 84 ? 17.338 12.105 27.383 1.00 15.29 83 GLN A N 1
ATOM 607 C CA . GLN A 1 84 ? 18.744 12.084 27.734 1.00 16.17 83 GLN A CA 1
ATOM 608 C C . GLN A 1 84 ? 19.474 11.183 26.730 1.00 16.74 83 GLN A C 1
ATOM 609 O O . GLN A 1 84 ? 19.235 11.290 25.520 1.00 17.51 83 GLN A O 1
ATOM 615 N N . LYS A 1 85 ? 20.312 10.268 27.207 1.00 16.98 84 LYS A N 1
ATOM 616 C CA . LYS A 1 85 ? 21.135 9.467 26.306 1.00 16.98 84 LYS A CA 1
ATOM 617 C C . LYS A 1 85 ? 20.468 8.133 25.955 1.00 16.95 84 LYS A C 1
ATOM 618 O O . LYS A 1 85 ? 21.054 7.292 25.258 1.00 17.46 84 LYS A O 1
ATOM 624 N N . GLU A 1 86 ? 19.232 7.942 26.412 1.00 16.09 85 GLU A N 1
ATOM 625 C CA . GLU A 1 86 ? 18.430 6.795 25.986 1.00 15.83 85 GLU A CA 1
ATOM 626 C C . GLU A 1 86 ? 17.479 7.231 24.875 1.00 14.80 85 GLU A C 1
ATOM 627 O O . GLU A 1 86 ? 17.409 8.416 24.529 1.00 14.59 85 GLU A O 1
ATOM 633 N N . GLY A 1 87 ? 16.746 6.284 24.308 1.00 14.09 86 GLY A N 1
ATOM 634 C CA . GLY A 1 87 ? 15.798 6.630 23.256 1.00 14.10 86 GLY A CA 1
ATOM 635 C C . GLY A 1 87 ? 14.884 5.498 22.867 1.00 13.83 86 GLY A C 1
ATOM 636 O O . GLY A 1 87 ? 14.884 4.418 23.480 1.00 13.25 86 GLY A O 1
ATOM 637 N N . ILE A 1 88 ? 14.102 5.765 21.837 1.00 13.82 87 ILE A N 1
ATOM 638 C CA . ILE A 1 88 ? 13.016 4.907 21.442 1.00 14.21 87 ILE A CA 1
ATOM 639 C C . ILE A 1 88 ? 12.939 4.932 19.924 1.00 13.73 87 ILE A C 1
ATOM 640 O O . ILE A 1 88 ? 13.073 5.989 19.314 1.00 12.11 87 ILE A O 1
ATOM 645 N N . ILE A 1 89 ? 12.761 3.748 19.342 1.00 13.34 88 ILE A N 1
ATOM 646 C CA . ILE A 1 89 ? 12.649 3.558 17.888 1.00 13.48 88 ILE A CA 1
ATOM 647 C C . ILE A 1 89 ? 11.330 2.849 17.598 1.00 13.83 88 ILE A C 1
ATOM 648 O O . ILE A 1 89 ? 11.114 1.723 18.061 1.00 14.24 88 ILE A O 1
ATOM 653 N N . CYS A 1 90 ? 10.457 3.518 16.864 1.00 13.01 89 CYS A N 1
ATOM 654 C CA . CYS A 1 90 ? 9.158 2.975 16.485 1.00 13.37 89 CYS A CA 1
ATOM 655 C C . CYS A 1 90 ? 9.094 2.832 14.962 1.00 12.97 89 CYS A C 1
ATOM 656 O O . CYS A 1 90 ? 9.313 3.794 14.239 1.00 12.71 89 CYS A O 1
ATOM 659 N N . VAL A 1 91 ? 8.754 1.636 14.489 1.00 12.80 90 VAL A N 1
ATOM 660 C CA . VAL A 1 91 ? 8.770 1.358 13.060 1.00 13.28 90 VAL A CA 1
ATOM 661 C C . VAL A 1 91 ? 7.510 0.590 12.676 1.00 13.44 90 VAL A C 1
ATOM 662 O O . VAL A 1 91 ? 7.207 -0.465 13.248 1.00 13.38 90 VAL A O 1
ATOM 666 N N . ALA A 1 92 ? 6.781 1.125 11.703 1.00 13.80 91 ALA A N 1
ATOM 667 C CA . ALA A 1 92 ? 5.525 0.520 11.260 1.00 13.86 91 ALA A CA 1
ATOM 668 C C . ALA A 1 92 ? 5.736 -0.486 10.125 1.00 14.30 91 ALA A C 1
ATOM 669 O O . ALA A 1 92 ? 6.509 -0.247 9.192 1.00 14.47 91 ALA A O 1
ATOM 671 N N . THR A 1 93 ? 5.047 -1.619 10.220 1.00 14.30 92 THR A N 1
ATOM 672 C CA . THR A 1 93 ? 4.990 -2.611 9.140 1.00 14.43 92 THR A CA 1
ATOM 673 C C . THR A 1 93 ? 3.605 -2.508 8.497 1.00 14.57 92 THR A C 1
ATOM 674 O O . THR A 1 93 ? 2.900 -1.519 8.705 1.00 14.94 92 THR A O 1
ATOM 678 N N . LYS A 1 94 ? 3.201 -3.510 7.718 1.00 14.50 93 LYS A N 1
ATOM 679 C CA . LYS A 1 94 ? 1.880 -3.484 7.105 1.00 14.54 93 LYS A CA 1
ATOM 680 C C . LYS A 1 94 ? 0.791 -3.541 8.170 1.00 14.38 93 LYS A C 1
ATOM 681 O O . LYS A 1 94 ? -0.180 -2.786 8.115 1.00 14.51 93 LYS A O 1
ATOM 687 N N . LEU A 1 95 ? 0.971 -4.427 9.143 1.00 14.41 94 LEU A N 1
ATOM 688 C CA . LEU A 1 95 ? -0.039 -4.703 10.159 1.00 14.50 94 LEU A CA 1
ATOM 689 C C . LEU A 1 95 ? 0.352 -4.318 11.590 1.00 14.61 94 LEU A C 1
ATOM 690 O O . LEU A 1 95 ? -0.502 -4.330 12.476 1.00 14.07 94 LEU A O 1
ATOM 695 N N . CYS A 1 96 ? 1.624 -3.977 11.826 1.00 15.17 95 CYS A N 1
ATOM 696 C CA . CYS A 1 96 ? 2.102 -3.683 13.185 1.00 15.65 95 CYS A CA 1
ATOM 697 C C . CYS A 1 96 ? 3.063 -2.494 13.300 1.00 14.90 95 CYS A C 1
ATOM 698 O O . CYS A 1 96 ? 3.487 -1.899 12.294 1.00 14.05 95 CYS A O 1
ATOM 701 N N . ILE A 1 97 ? 3.352 -2.141 14.551 1.00 14.15 96 ILE A N 1
ATOM 702 C CA . ILE A 1 97 ? 4.404 -1.195 14.899 1.00 14.19 96 ILE A CA 1
ATOM 703 C C . ILE A 1 97 ? 5.350 -1.852 15.906 1.00 14.21 96 ILE A C 1
ATOM 704 O O . ILE A 1 97 ? 4.913 -2.317 16.954 1.00 14.09 96 ILE A O 1
ATOM 709 N N . LEU A 1 98 ? 6.640 -1.879 15.578 1.00 14.01 97 LEU A N 1
ATOM 710 C CA . LEU A 1 98 ? 7.669 -2.337 16.505 1.00 13.99 97 LEU A CA 1
ATOM 711 C C . LEU A 1 98 ? 8.115 -1.138 17.347 1.00 14.14 97 LEU A C 1
ATOM 712 O O . LEU A 1 98 ? 8.324 -0.059 16.808 1.00 13.63 97 LEU A O 1
ATOM 717 N N . VAL A 1 99 ? 8.205 -1.334 18.655 1.00 13.89 98 VAL A N 1
ATOM 718 C CA . VAL A 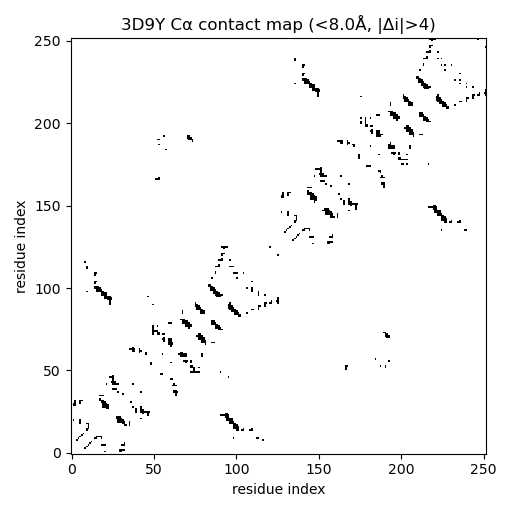1 99 ? 8.665 -0.314 19.587 1.00 13.76 98 VAL A CA 1
ATOM 719 C C . VAL A 1 99 ? 9.901 -0.838 20.338 1.00 14.17 98 VAL A C 1
ATOM 720 O O . VAL A 1 99 ? 9.796 -1.807 21.096 1.00 12.90 98 VAL A O 1
ATOM 724 N N . SER A 1 100 ? 11.041 -0.171 20.153 1.00 13.70 99 SER A N 1
ATOM 725 C CA . SER A 1 100 ? 12.323 -0.551 20.789 1.00 14.20 99 SER A CA 1
ATOM 726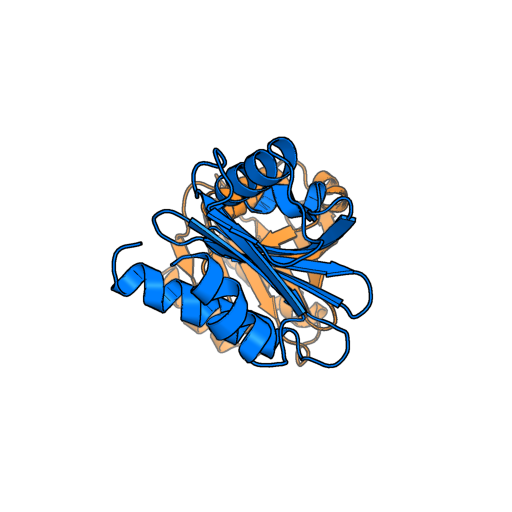 C C . SER A 1 100 ? 12.918 0.579 21.638 1.00 14.67 99 SER A C 1
ATOM 727 O O . SER A 1 100 ? 13.140 1.662 21.131 1.00 14.33 99 SER A O 1
ATOM 730 N N . HIS A 1 101 ? 13.174 0.315 22.918 1.00 14.62 100 HIS A N 1
ATOM 731 C CA . HIS A 1 101 ? 13.908 1.234 23.799 1.00 14.69 100 HIS A CA 1
ATOM 732 C C . HIS A 1 101 ? 15.378 0.807 23.849 1.00 14.75 100 HIS A C 1
ATOM 733 O O . HIS A 1 101 ? 15.665 -0.392 23.922 1.00 14.97 100 HIS A O 1
ATOM 740 N N . TYR A 1 102 ? 16.297 1.772 23.824 1.00 14.05 101 TYR A N 1
ATOM 741 C CA . TYR A 1 102 ? 17.728 1.503 23.968 1.00 14.88 101 TYR A CA 1
ATOM 742 C C . TYR A 1 102 ? 18.382 2.347 25.079 1.00 15.15 101 TYR A C 1
ATOM 743 O O . TYR A 1 102 ? 17.989 3.493 25.305 1.00 15.77 101 TYR A O 1
ATOM 752 N N . PRO A 1 103 ? 19.360 1.767 25.803 1.00 15.50 102 PRO A N 1
ATOM 753 C CA . PRO A 1 103 ? 20.115 2.459 26.849 1.00 15.78 102 PRO A CA 1
ATOM 754 C C . PRO A 1 103 ? 21.268 3.315 26.324 1.00 16.20 102 PRO A C 1
ATOM 755 O O . PRO A 1 103 ? 21.564 3.289 25.133 1.00 15.94 102 PRO A O 1
ATOM 759 N N . GLU A 1 104 ? 21.936 4.036 27.230 1.00 16.46 103 GLU A N 1
ATOM 760 C CA . GLU A 1 104 ? 23.030 4.947 26.862 1.00 17.33 103 GLU A CA 1
ATOM 761 C C . GLU A 1 104 ? 24.184 4.292 26.091 1.00 17.55 103 GLU A C 1
ATOM 762 O O . GLU A 1 104 ? 24.895 4.958 25.332 1.00 17.79 103 GLU A O 1
ATOM 768 N N . THR A 1 105 ? 24.367 2.993 26.277 1.00 17.91 104 THR A N 1
ATOM 769 C CA . THR A 1 105 ? 25.546 2.319 25.749 1.00 18.22 104 THR A CA 1
ATOM 770 C C . THR A 1 105 ? 25.411 1.870 24.288 1.00 18.36 104 THR A C 1
ATOM 771 O O . THR A 1 105 ? 26.393 1.438 23.678 1.00 18.68 104 THR A O 1
ATOM 775 N N . THR A 1 106 ? 24.218 1.965 23.711 1.00 18.34 105 THR A N 1
ATOM 776 C CA . THR A 1 106 ? 24.076 1.579 22.309 1.00 18.34 105 THR A CA 1
ATOM 777 C C . THR A 1 106 ? 23.874 2.827 21.451 1.00 18.43 105 THR A C 1
ATOM 778 O O . THR A 1 106 ? 23.204 3.778 21.857 1.00 17.69 105 THR A O 1
ATOM 782 N N . LEU A 1 107 ? 24.509 2.830 20.283 1.00 18.84 106 LEU A N 1
ATOM 783 C CA . LEU A 1 107 ? 24.384 3.940 19.338 1.00 19.11 106 LEU A CA 1
ATOM 784 C C . LEU A 1 107 ? 22.949 3.960 18.827 1.00 19.39 106 LEU A C 1
ATOM 785 O O . LEU A 1 107 ? 22.385 2.895 18.567 1.00 20.38 106 LEU A O 1
ATOM 790 N N . PRO A 1 108 ? 22.345 5.159 18.687 1.00 19.46 107 PRO A N 1
ATOM 791 C CA . PRO A 1 108 ? 20.974 5.270 18.173 1.00 19.01 107 PRO A CA 1
ATOM 792 C C . PRO A 1 108 ? 20.835 4.609 16.802 1.00 18.78 107 PRO A C 1
ATOM 793 O O . PRO A 1 108 ? 19.795 4.003 16.497 1.00 19.54 107 PRO A O 1
ATOM 797 N N . GLY A 1 109 ? 21.888 4.724 15.998 1.00 18.28 108 GLY A N 1
ATOM 798 C CA . GLY A 1 109 ? 21.967 4.068 14.712 1.00 17.54 108 GLY A CA 1
ATOM 799 C C . GLY A 1 109 ? 21.844 2.565 14.830 1.00 17.32 108 GLY A C 1
ATOM 800 O O . GLY A 1 109 ? 21.245 1.939 13.962 1.00 17.50 108 GLY A O 1
ATOM 801 N N . GLU A 1 110 ? 22.420 1.985 15.889 1.00 16.48 109 GLU A N 1
ATOM 802 C CA . GLU A 1 110 ? 22.331 0.538 16.126 1.00 15.88 109 GLU A CA 1
ATOM 803 C C . GLU A 1 110 ? 20.911 0.066 16.395 1.00 14.80 109 GLU A C 1
ATOM 804 O O . GLU A 1 110 ? 20.452 -0.873 15.771 1.00 14.83 109 GLU A O 1
ATOM 810 N N . ALA A 1 111 ? 20.224 0.719 17.331 1.00 14.13 110 ALA A N 1
ATOM 811 C CA . ALA A 1 111 ? 18.850 0.336 17.665 1.00 13.38 110 ALA A CA 1
ATOM 812 C C . ALA A 1 111 ? 17.934 0.547 16.465 1.00 12.72 110 ALA A C 1
ATOM 813 O O . ALA A 1 111 ? 17.082 -0.297 16.177 1.00 11.52 110 ALA A O 1
ATOM 815 N N . ALA A 1 112 ? 18.117 1.654 15.751 1.00 12.00 111 ALA A N 1
ATOM 816 C CA . ALA A 1 112 ? 17.346 1.882 14.529 1.00 12.60 111 ALA A CA 1
ATOM 817 C C . ALA A 1 112 ? 17.578 0.786 13.490 1.00 11.94 111 ALA A C 1
ATOM 818 O O . ALA A 1 112 ? 16.629 0.273 12.902 1.00 12.06 111 ALA A O 1
ATOM 820 N N . LYS A 1 113 ? 18.839 0.437 13.245 1.00 12.41 112 LYS A N 1
ATOM 821 C CA . LYS A 1 113 ? 19.173 -0.546 12.204 1.00 12.72 112 LYS A CA 1
ATOM 822 C C . LYS A 1 113 ? 18.544 -1.904 12.522 1.00 12.20 112 LYS A C 1
ATOM 823 O O . LYS A 1 113 ? 17.936 -2.533 11.660 1.00 12.41 112 LYS A O 1
ATOM 829 N N . ILE A 1 114 ? 18.646 -2.325 13.780 1.00 11.36 113 ILE A N 1
ATOM 830 C CA . ILE A 1 114 ? 18.055 -3.599 14.203 1.00 11.36 113 ILE A CA 1
ATOM 831 C C . ILE A 1 114 ? 16.525 -3.592 14.025 1.00 11.37 113 ILE A C 1
ATOM 832 O O . ILE A 1 114 ? 15.952 -4.513 13.436 1.00 11.64 113 ILE A O 1
ATOM 837 N N . THR A 1 115 ? 15.881 -2.537 14.511 1.00 11.42 114 THR A N 1
ATOM 838 C CA . THR A 1 115 ? 14.406 -2.467 14.523 1.00 11.49 114 THR A CA 1
ATOM 839 C C . THR A 1 115 ? 13.854 -2.286 13.109 1.00 12.10 114 THR A C 1
ATOM 840 O O . THR A 1 115 ? 12.882 -2.953 12.733 1.00 11.81 114 THR A O 1
ATOM 844 N N . GLU A 1 116 ? 14.509 -1.451 12.308 1.00 11.32 115 GLU A N 1
ATOM 845 C CA . GLU A 1 116 ? 14.115 -1.284 10.892 1.00 11.29 115 GLU A CA 1
ATOM 846 C C . GLU A 1 116 ? 14.264 -2.592 10.108 1.00 11.13 115 GLU A C 1
ATOM 847 O O . GLU A 1 116 ? 13.460 -2.895 9.250 1.00 11.56 115 GLU A O 1
ATOM 853 N N . ALA A 1 117 ? 15.320 -3.343 10.394 1.00 11.42 116 ALA A N 1
ATOM 854 C CA . ALA A 1 117 ? 15.575 -4.610 9.708 1.00 11.83 116 ALA A CA 1
ATOM 855 C C . ALA A 1 117 ? 14.511 -5.635 10.061 1.00 12.21 116 ALA A C 1
ATOM 856 O O . ALA A 1 117 ? 13.992 -6.325 9.171 1.00 12.49 116 ALA A O 1
ATOM 858 N N . LEU A 1 118 ? 14.159 -5.732 11.344 1.00 12.46 117 LEU A N 1
ATOM 859 C CA . LEU A 1 118 ? 13.094 -6.642 11.766 1.00 12.65 117 LEU A CA 1
ATOM 860 C C . LEU A 1 118 ? 11.760 -6.251 11.111 1.00 12.51 117 LEU A C 1
ATOM 861 O O . LEU A 1 118 ? 10.982 -7.104 10.734 1.00 12.91 117 LEU A O 1
ATOM 866 N N . ALA A 1 119 ? 11.510 -4.952 10.986 1.00 12.10 118 ALA A N 1
ATOM 867 C CA . ALA A 1 119 ? 10.314 -4.455 10.290 1.00 11.89 118 ALA A CA 1
ATOM 868 C C . ALA A 1 119 ? 10.291 -4.856 8.810 1.00 11.90 118 ALA A C 1
ATOM 869 O O . ALA A 1 119 ? 9.279 -5.348 8.312 1.00 11.66 118 ALA A O 1
ATOM 871 N N . ASP A 1 120 ? 11.418 -4.652 8.126 1.00 11.86 119 ASP A N 1
ATOM 872 C CA . ASP A 1 120 ? 11.573 -5.036 6.722 1.00 12.55 119 ASP A CA 1
ATOM 873 C C . ASP A 1 120 ? 11.354 -6.522 6.521 1.00 12.88 119 ASP A C 1
ATOM 874 O O . ASP A 1 120 ? 10.719 -6.928 5.555 1.00 13.21 119 ASP A O 1
ATOM 879 N N . TYR A 1 121 ? 11.920 -7.325 7.421 1.00 12.73 120 TYR A N 1
ATOM 880 C CA . TYR A 1 121 ? 11.669 -8.782 7.443 1.00 12.31 120 TYR A CA 1
ATOM 881 C C . TYR A 1 121 ? 10.176 -9.072 7.522 1.00 12.26 120 TYR A C 1
ATOM 882 O O . TYR A 1 121 ? 9.627 -9.773 6.679 1.00 11.78 120 TYR A O 1
ATOM 891 N N . LEU A 1 122 ? 9.518 -8.505 8.526 1.00 12.39 121 LEU A N 1
ATOM 892 C CA . LEU A 1 122 ? 8.098 -8.718 8.709 1.00 12.76 121 LEU A CA 1
ATOM 893 C C . LEU A 1 122 ? 7.287 -8.248 7.495 1.00 12.81 121 LEU A C 1
ATOM 894 O O . LEU A 1 122 ? 6.325 -8.912 7.117 1.00 12.34 121 LEU A O 1
ATOM 899 N N . VAL A 1 123 ? 7.683 -7.143 6.864 1.00 12.94 122 VAL A N 1
ATOM 900 C CA . VAL A 1 123 ? 6.999 -6.702 5.636 1.00 12.91 122 VAL A CA 1
ATOM 901 C C . VAL A 1 123 ? 7.170 -7.739 4.510 1.00 12.97 122 VAL A C 1
ATOM 902 O O . VAL A 1 123 ? 6.196 -8.086 3.828 1.00 12.35 122 VAL A O 1
ATOM 906 N N . GLY A 1 124 ? 8.392 -8.250 4.347 1.00 12.63 123 GLY A N 1
ATOM 907 C CA . GLY A 1 124 ? 8.680 -9.284 3.350 1.00 13.63 123 GLY A CA 1
ATOM 908 C C . GLY A 1 124 ? 7.892 -10.556 3.584 1.00 13.76 123 GLY A C 1
ATOM 909 O O . GLY A 1 124 ? 7.485 -11.227 2.633 1.00 13.84 123 GLY A O 1
ATOM 910 N N . VAL A 1 125 ? 7.663 -10.883 4.852 1.00 13.88 124 VAL A N 1
ATOM 911 C CA . VAL A 1 125 ? 6.875 -12.068 5.208 1.00 14.71 124 VAL A CA 1
ATOM 912 C C . VAL A 1 125 ? 5.393 -11.821 4.935 1.00 14.79 124 VAL A C 1
ATOM 913 O O . VAL A 1 125 ? 4.645 -12.761 4.635 1.00 15.55 124 VAL A O 1
ATOM 917 N N . GLY A 1 126 ? 4.984 -10.557 5.001 1.00 14.82 125 GLY A N 1
ATOM 918 C CA . GLY A 1 126 ? 3.612 -10.156 4.726 1.00 14.56 125 GLY A CA 1
ATOM 919 C C . GLY A 1 126 ? 2.891 -9.515 5.903 1.00 14.74 125 GLY A C 1
ATOM 920 O O . GLY A 1 126 ? 1.667 -9.398 5.874 1.00 14.71 125 GLY A O 1
ATOM 921 N N . TYR A 1 127 ? 3.636 -9.095 6.927 1.00 14.47 126 TYR A N 1
ATOM 922 C CA . TYR A 1 127 ? 3.052 -8.499 8.131 1.00 14.58 126 TYR A CA 1
ATOM 923 C C . TYR A 1 127 ? 3.440 -7.026 8.252 1.00 14.14 126 TYR A C 1
ATOM 924 O O . TYR A 1 127 ? 2.935 -6.342 9.132 1.00 14.01 126 TYR A O 1
ATOM 933 N N . SER B 1 2 ? 15.223 22.307 -17.262 1.00 16.55 1 SER B N 1
ATOM 934 C CA . SER B 1 2 ? 14.274 21.499 -16.444 1.00 16.41 1 SER B CA 1
ATOM 935 C C . SER B 1 2 ? 14.389 21.846 -14.973 1.00 16.50 1 SER B C 1
ATOM 936 O O . SER B 1 2 ? 15.440 22.291 -14.516 1.00 16.90 1 SER B O 1
ATOM 939 N N . TRP B 1 3 ? 13.314 21.622 -14.223 1.00 16.39 2 TRP B N 1
ATOM 940 C CA . TRP B 1 3 ? 13.356 21.803 -12.772 1.00 16.19 2 TRP B CA 1
ATOM 941 C C . TRP B 1 3 ? 14.388 20.870 -12.144 1.00 16.51 2 TRP B C 1
ATOM 942 O O . TRP B 1 3 ? 15.079 21.242 -11.209 1.00 17.15 2 TRP B O 1
ATOM 953 N N . GLN B 1 4 ? 14.523 19.667 -12.690 1.00 16.03 3 GLN B N 1
ATOM 954 C CA . GLN B 1 4 ? 15.511 18.725 -12.168 1.00 15.98 3 GLN B CA 1
ATOM 955 C C . GLN B 1 4 ? 16.949 19.244 -12.358 1.00 15.66 3 GLN B C 1
ATOM 956 O O . GLN B 1 4 ? 17.790 19.056 -11.480 1.00 15.79 3 GLN B O 1
ATOM 962 N N . ALA B 1 5 ? 17.221 19.919 -13.478 1.00 15.16 4 ALA B N 1
ATOM 963 C CA . ALA B 1 5 ? 18.535 20.522 -13.715 1.00 15.31 4 ALA B CA 1
ATOM 964 C C . ALA B 1 5 ? 18.852 21.634 -12.706 1.00 15.05 4 ALA B C 1
ATOM 965 O O . ALA B 1 5 ? 20.007 21.835 -12.314 1.00 15.00 4 ALA B O 1
ATOM 967 N N . TYR B 1 6 ? 17.830 22.380 -12.319 1.00 15.33 5 TYR B N 1
ATOM 968 C CA . TYR B 1 6 ? 17.991 23.409 -11.299 1.00 15.71 5 TYR B CA 1
ATOM 969 C C . TYR B 1 6 ? 18.457 22.814 -9.973 1.00 14.92 5 TYR B C 1
ATOM 970 O O . TYR B 1 6 ? 19.294 23.391 -9.278 1.00 15.79 5 TYR B O 1
ATOM 979 N N . VAL B 1 7 ? 17.907 21.656 -9.629 1.00 13.62 6 VAL B N 1
ATOM 980 C CA . VAL B 1 7 ? 18.351 20.927 -8.439 1.00 13.41 6 VAL B CA 1
ATOM 981 C C . VAL B 1 7 ? 19.739 20.330 -8.645 1.00 13.39 6 VAL B C 1
ATOM 982 O O . VAL B 1 7 ? 20.673 20.619 -7.892 1.00 13.14 6 VAL B O 1
ATOM 986 N N . ASP B 1 8 ? 19.883 19.514 -9.683 1.00 12.54 7 ASP B N 1
ATOM 987 C CA . ASP B 1 8 ? 21.093 18.708 -9.820 1.00 13.24 7 ASP B CA 1
ATOM 988 C C . ASP B 1 8 ? 22.325 19.508 -10.242 1.00 13.05 7 ASP B C 1
ATOM 989 O O . ASP B 1 8 ? 23.430 19.218 -9.784 1.00 13.46 7 ASP B O 1
ATOM 994 N N . THR B 1 9 ? 22.140 20.517 -11.089 1.00 12.38 8 THR B N 1
ATOM 995 C CA . THR B 1 9 ? 23.260 21.312 -11.586 1.00 12.20 8 THR B CA 1
ATOM 996 C C . THR B 1 9 ? 23.363 22.659 -10.858 1.00 11.91 8 THR B C 1
ATOM 997 O O . THR B 1 9 ? 24.420 22.984 -10.330 1.00 11.42 8 THR B O 1
ATOM 1001 N N . SER B 1 10 ? 22.278 23.430 -10.832 1.00 11.26 9 SER B N 1
ATOM 1002 C CA . SER B 1 10 ? 22.337 24.787 -10.280 1.00 11.33 9 SER B CA 1
ATOM 1003 C C . SER B 1 10 ? 22.529 24.806 -8.776 1.00 11.46 9 SER B C 1
ATOM 1004 O O . SER B 1 10 ? 23.285 25.633 -8.255 1.00 11.80 9 SER B O 1
ATOM 1007 N N . LEU B 1 11 ? 21.851 23.916 -8.065 1.00 10.89 10 LEU B N 1
ATOM 1008 C CA . LEU B 1 11 ? 21.998 23.872 -6.606 1.00 11.40 10 LEU B CA 1
ATOM 1009 C C . LEU B 1 11 ? 23.114 22.906 -6.199 1.00 11.27 10 LEU B C 1
ATOM 1010 O O . LEU B 1 11 ? 24.114 23.321 -5.615 1.00 11.75 10 LEU B O 1
ATOM 1015 N N . LEU B 1 12 ? 22.960 21.625 -6.507 1.00 11.35 11 LEU B N 1
ATOM 1016 C CA . LEU B 1 12 ? 23.958 20.647 -6.058 1.00 11.54 11 LEU B CA 1
ATOM 1017 C C . LEU B 1 12 ? 25.312 20.824 -6.740 1.00 11.75 11 LEU B C 1
ATOM 1018 O O . LEU B 1 12 ? 26.340 20.502 -6.140 1.00 11.82 11 LEU B O 1
ATOM 1023 N N . GLY B 1 13 ? 25.326 21.373 -7.954 1.00 12.10 12 GLY B N 1
ATOM 1024 C CA . GLY B 1 13 ? 26.575 21.584 -8.685 1.00 11.99 12 GLY B CA 1
ATOM 1025 C C . GLY B 1 13 ? 27.488 22.631 -8.059 1.00 12.48 12 GLY B C 1
ATOM 1026 O O . GLY B 1 13 ? 28.648 22.750 -8.448 1.00 12.25 12 GLY B O 1
ATOM 1027 N N . THR B 1 14 ? 26.973 23.407 -7.099 1.00 12.15 13 THR B N 1
ATOM 1028 C CA . THR B 1 14 ? 27.795 24.386 -6.390 1.00 12.20 13 THR B CA 1
ATOM 1029 C C . THR B 1 14 ? 28.800 23.724 -5.455 1.00 12.55 13 THR B C 1
ATOM 1030 O O . THR B 1 14 ? 29.754 24.370 -5.038 1.00 12.54 13 THR B O 1
ATOM 1034 N N . GLY B 1 15 ? 28.557 22.463 -5.089 1.00 12.75 14 GLY B N 1
ATOM 1035 C CA . GLY B 1 15 ? 29.352 21.785 -4.071 1.00 12.78 14 GLY B CA 1
ATOM 1036 C C . GLY B 1 15 ? 29.090 22.279 -2.652 1.00 12.92 14 GLY B C 1
ATOM 1037 O O . GLY B 1 15 ? 29.771 21.854 -1.714 1.00 14.11 14 GLY B O 1
ATOM 1038 N N . LYS B 1 16 ? 28.124 23.179 -2.476 1.00 12.22 15 LYS B N 1
ATOM 1039 C CA . LYS B 1 16 ? 27.841 23.762 -1.162 1.00 11.84 15 LYS B CA 1
ATOM 1040 C C . LYS B 1 16 ? 26.467 23.352 -0.607 1.00 11.03 15 LYS B C 1
ATOM 1041 O O . LYS B 1 16 ? 26.198 23.495 0.578 1.00 9.48 15 LYS B O 1
ATOM 1047 N N . ILE B 1 17 ? 25.614 22.823 -1.474 1.00 10.88 16 ILE B N 1
ATOM 1048 C CA . ILE B 1 17 ? 24.281 22.377 -1.106 1.00 11.05 16 ILE B CA 1
ATOM 1049 C C . ILE B 1 17 ? 24.232 20.899 -1.451 1.00 10.55 16 ILE B C 1
ATOM 1050 O O . ILE B 1 17 ? 24.500 20.540 -2.593 1.00 10.55 16 ILE B O 1
ATOM 1055 N N . ASP B 1 18 ? 23.946 20.046 -0.469 1.00 10.44 17 ASP B N 1
ATOM 1056 C CA . ASP B 1 18 ? 24.055 18.601 -0.670 1.00 10.44 17 ASP B CA 1
ATOM 1057 C C . ASP B 1 18 ? 22.736 17.878 -0.967 1.00 10.44 17 ASP B C 1
ATOM 1058 O O . ASP B 1 18 ? 22.754 16.770 -1.503 1.00 10.94 17 ASP B O 1
ATOM 1063 N N A ARG B 1 19 ? 21.616 18.488 -0.581 0.50 10.18 18 ARG B N 1
ATOM 1064 N N B ARG B 1 19 ? 21.616 18.504 -0.615 0.50 10.10 18 ARG B N 1
ATOM 1065 C CA A ARG B 1 19 ? 20.280 18.005 -0.951 0.50 10.07 18 ARG B CA 1
ATOM 1066 C CA B ARG B 1 19 ? 20.281 17.992 -0.948 0.50 9.96 18 ARG B CA 1
ATOM 1067 C C A ARG B 1 19 ? 19.430 19.205 -1.302 0.50 9.78 18 ARG B C 1
ATOM 1068 C C B ARG B 1 19 ? 19.408 19.188 -1.275 0.50 9.71 18 ARG B C 1
ATOM 1069 O O A ARG B 1 19 ? 19.641 20.290 -0.756 0.50 9.06 18 ARG B O 1
ATOM 1070 O O B ARG B 1 19 ? 19.595 20.258 -0.695 0.50 8.96 18 ARG B O 1
ATOM 1085 N N . ALA B 1 20 ? 18.464 19.016 -2.195 1.00 9.32 19 ALA B N 1
ATOM 1086 C CA . ALA B 1 20 ? 17.573 20.118 -2.589 1.00 9.54 19 ALA B CA 1
ATOM 1087 C C . ALA B 1 20 ? 16.307 19.623 -3.237 1.00 9.61 19 ALA B C 1
ATOM 1088 O O . ALA B 1 20 ? 16.261 18.509 -3.772 1.00 9.74 19 ALA B O 1
ATOM 1090 N N . ALA B 1 21 ? 15.300 20.489 -3.185 1.00 10.24 20 ALA B N 1
ATOM 1091 C CA . ALA B 1 21 ? 14.005 20.264 -3.823 1.00 10.94 20 ALA B CA 1
ATOM 1092 C C . ALA B 1 21 ? 13.360 21.562 -4.257 1.00 11.61 20 ALA B C 1
ATOM 1093 O O . ALA B 1 21 ? 13.682 22.638 -3.749 1.00 12.18 20 ALA B O 1
ATOM 1095 N N . ILE B 1 22 ? 12.441 21.444 -5.216 1.00 11.84 21 ILE B N 1
ATOM 1096 C CA . ILE B 1 22 ? 11.663 22.578 -5.697 1.00 12.60 21 ILE B CA 1
ATOM 1097 C C . ILE B 1 22 ? 10.222 22.154 -5.559 1.00 12.92 21 ILE B C 1
ATOM 1098 O O . ILE B 1 22 ? 9.836 21.112 -6.072 1.00 12.89 21 ILE B O 1
ATOM 1103 N N . VAL B 1 23 ? 9.454 22.916 -4.793 1.00 13.11 22 VAL B N 1
ATOM 1104 C CA . VAL B 1 23 ? 8.096 22.527 -4.503 1.00 13.60 22 VAL B CA 1
ATOM 1105 C C . VAL B 1 23 ? 7.141 23.638 -4.905 1.00 13.37 22 VAL B C 1
ATOM 1106 O O . VAL B 1 23 ? 7.487 24.814 -4.914 1.00 12.86 22 VAL B O 1
ATOM 1110 N N . SER B 1 24 ? 5.927 23.246 -5.250 1.00 13.12 23 SER B N 1
ATOM 1111 C CA . SER B 1 24 ? 4.923 24.213 -5.632 1.00 13.75 23 SER B CA 1
ATOM 1112 C C . SER B 1 24 ? 4.637 25.135 -4.461 1.00 13.51 23 SER B C 1
ATOM 1113 O O . SER B 1 24 ? 4.523 24.677 -3.339 1.00 13.05 23 SER B O 1
ATOM 1116 N N . ARG B 1 25 ? 4.486 26.426 -4.726 1.00 14.50 24 ARG B N 1
ATOM 1117 C CA . ARG B 1 25 ? 4.105 27.403 -3.689 1.00 15.49 24 ARG B CA 1
ATOM 1118 C C . ARG B 1 25 ? 2.794 27.037 -2.988 1.00 15.64 24 ARG B C 1
ATOM 1119 O O . ARG B 1 25 ? 2.588 27.400 -1.846 1.00 15.31 24 ARG B O 1
ATOM 1127 N N . ALA B 1 26 ? 1.899 26.344 -3.690 1.00 15.91 25 ALA B N 1
ATOM 1128 C CA . ALA B 1 26 ? 0.628 25.902 -3.111 1.00 16.52 25 ALA B CA 1
ATOM 1129 C C . ALA B 1 26 ? 0.755 24.678 -2.193 1.00 16.94 25 ALA B C 1
ATOM 1130 O O . ALA B 1 26 ? -0.202 24.324 -1.498 1.00 17.31 25 ALA B O 1
ATOM 1132 N N . GLY B 1 27 ? 1.913 24.033 -2.203 1.00 17.39 26 GLY B N 1
ATOM 1133 C CA . GLY B 1 27 ? 2.185 22.893 -1.323 1.00 17.57 26 GLY B CA 1
ATOM 1134 C C . GLY B 1 27 ? 1.537 21.596 -1.773 1.00 17.72 26 GLY B C 1
ATOM 1135 O O . GLY B 1 27 ? 1.294 20.704 -0.958 1.00 17.96 26 GLY B O 1
ATOM 1136 N N . ASP B 1 28 ? 1.276 21.498 -3.074 1.00 17.97 27 ASP B N 1
ATOM 1137 C CA . ASP B 1 28 ? 0.533 20.377 -3.675 1.00 18.31 27 ASP B CA 1
ATOM 1138 C C . ASP B 1 28 ? 1.433 19.350 -4.364 1.00 18.12 27 ASP B C 1
ATOM 1139 O O . ASP B 1 28 ? 1.002 18.225 -4.621 1.00 17.74 27 ASP B O 1
ATOM 1144 N N . SER B 1 29 ? 2.655 19.740 -4.720 1.00 18.31 28 SER B N 1
ATOM 1145 C CA . SER B 1 29 ? 3.575 18.813 -5.371 1.00 18.41 28 SER B CA 1
ATOM 1146 C C . SER B 1 29 ? 5.036 19.234 -5.288 1.00 18.27 28 SER B C 1
ATOM 1147 O O . SER B 1 29 ? 5.363 20.409 -5.060 1.00 17.29 28 SER B O 1
ATOM 1150 N N . VAL B 1 30 ? 5.896 18.240 -5.465 1.00 17.88 29 VAL B N 1
ATOM 1151 C CA . VAL B 1 30 ? 7.337 18.443 -5.580 1.00 18.20 29 VAL B CA 1
ATOM 1152 C C . VAL B 1 30 ? 7.680 18.353 -7.063 1.00 17.90 29 VAL B C 1
ATOM 1153 O O . VAL B 1 30 ? 7.383 17.336 -7.707 1.00 18.28 29 VAL B O 1
ATOM 1157 N N . TRP B 1 31 ? 8.278 19.422 -7.599 1.00 18.09 30 TRP B N 1
ATOM 1158 C CA . TRP B 1 31 ? 8.632 19.512 -9.011 1.00 18.26 30 TRP B CA 1
ATOM 1159 C C . TRP B 1 31 ? 9.965 18.870 -9.371 1.00 18.50 30 TRP B C 1
ATOM 1160 O O . TRP B 1 31 ? 10.161 18.421 -10.505 1.00 18.82 30 TRP B O 1
ATOM 1171 N N . ALA B 1 32 ? 10.879 18.852 -8.417 1.00 17.20 31 ALA B N 1
ATOM 1172 C CA . ALA B 1 32 ? 12.149 18.146 -8.564 1.00 17.00 31 ALA B CA 1
ATOM 1173 C C . ALA B 1 32 ? 12.750 17.987 -7.183 1.00 16.86 31 ALA B C 1
ATOM 1174 O O . ALA B 1 32 ? 12.498 18.809 -6.302 1.00 15.98 31 ALA B O 1
ATOM 1176 N N . ALA B 1 33 ? 13.529 16.923 -7.002 1.00 16.03 32 ALA B N 1
ATOM 1177 C CA . ALA B 1 33 ? 14.269 16.704 -5.773 1.00 16.03 32 ALA B CA 1
ATOM 1178 C C . ALA B 1 33 ? 15.502 15.866 -6.050 1.00 15.59 32 ALA B C 1
ATOM 1179 O O . ALA B 1 33 ? 15.507 15.053 -6.981 1.00 15.28 32 ALA B O 1
ATOM 1181 N N . SER B 1 34 ? 16.539 16.085 -5.243 1.00 15.41 33 SER B N 1
ATOM 1182 C CA . SER B 1 34 ? 17.781 15.317 -5.331 1.00 15.50 33 SER B CA 1
ATOM 1183 C C . SER B 1 34 ? 17.556 13.902 -4.797 1.00 15.43 33 SER B C 1
ATOM 1184 O O . SER B 1 34 ? 16.628 13.662 -4.030 1.00 15.04 33 SER B O 1
ATOM 1187 N N . ALA B 1 35 ? 18.422 12.984 -5.203 1.00 15.45 34 ALA B N 1
ATOM 1188 C CA . ALA B 1 35 ? 18.237 11.568 -4.935 1.00 15.87 34 ALA B CA 1
ATOM 1189 C C . ALA B 1 35 ? 18.062 11.314 -3.444 1.00 15.99 34 ALA B C 1
ATOM 1190 O O . ALA B 1 35 ? 18.904 11.703 -2.625 1.00 16.07 34 ALA B O 1
ATOM 1192 N N . GLY B 1 36 ? 16.939 10.693 -3.100 1.00 16.53 35 GLY B N 1
ATOM 1193 C CA . GLY B 1 36 ? 16.651 10.295 -1.727 1.00 16.35 35 GLY B CA 1
ATOM 1194 C C . GLY B 1 36 ? 16.233 11.399 -0.784 1.00 16.75 35 GLY B C 1
ATOM 1195 O O . GLY B 1 36 ? 16.052 11.149 0.409 1.00 17.81 35 GLY B O 1
ATOM 1196 N N . PHE B 1 37 ? 16.065 12.615 -1.305 1.00 16.40 36 PHE B N 1
ATOM 1197 C CA . PHE B 1 37 ? 15.551 13.728 -0.513 1.00 16.42 36 PHE B CA 1
ATOM 1198 C C . PHE B 1 37 ? 14.042 13.763 -0.719 1.00 16.30 36 PHE B C 1
ATOM 1199 O O . PHE B 1 37 ? 13.550 14.445 -1.610 1.00 17.61 36 PHE B O 1
ATOM 1207 N N . ASN B 1 38 ? 13.331 13.014 0.122 1.00 15.22 37 ASN B N 1
ATOM 1208 C CA . ASN B 1 38 ? 11.903 12.777 -0.035 1.00 15.33 37 ASN B CA 1
ATOM 1209 C C . ASN B 1 38 ? 11.078 13.626 0.930 1.00 14.68 37 ASN B C 1
ATOM 1210 O O . ASN B 1 38 ? 11.077 13.381 2.138 1.00 14.65 37 ASN B O 1
ATOM 1215 N N . LEU B 1 39 ? 10.411 14.647 0.394 1.00 13.68 38 LEU B N 1
ATOM 1216 C CA . LEU B 1 39 ? 9.519 15.495 1.174 1.00 13.41 38 LEU B CA 1
ATOM 1217 C C . LEU B 1 39 ? 8.116 14.935 1.074 1.00 13.20 38 LEU B C 1
ATOM 1218 O O . LEU B 1 39 ? 7.648 14.649 -0.021 1.00 13.39 38 LEU B O 1
ATOM 1223 N N . SER B 1 40 ? 7.444 14.765 2.211 1.00 12.60 39 SER B N 1
ATOM 1224 C CA . SER B 1 40 ? 6.094 14.191 2.216 1.00 12.10 39 SER B CA 1
ATOM 1225 C C . SER B 1 40 ? 5.008 15.214 1.883 1.00 11.95 39 SER B C 1
ATOM 1226 O O . SER B 1 40 ? 5.205 16.416 2.044 1.00 11.30 39 SER B O 1
ATOM 1229 N N . PRO B 1 41 ? 3.831 14.732 1.464 1.00 11.83 40 PRO B N 1
ATOM 1230 C CA . PRO B 1 41 ? 2.685 15.622 1.279 1.00 12.00 40 PRO B CA 1
ATOM 1231 C C . PRO B 1 41 ? 2.388 16.516 2.482 1.00 11.86 40 PRO B C 1
ATOM 1232 O O . PRO B 1 41 ? 2.132 17.712 2.316 1.00 12.30 40 PRO B O 1
ATOM 1236 N N . GLN B 1 42 ? 2.448 15.945 3.685 1.00 12.27 41 GLN B N 1
ATOM 1237 C CA . GLN B 1 42 ? 2.201 16.713 4.903 1.00 11.91 41 GLN B CA 1
ATOM 1238 C C . GLN B 1 42 ? 3.302 17.762 5.115 1.00 11.77 41 GLN B C 1
ATOM 1239 O O . GLN B 1 42 ? 3.016 18.903 5.515 1.00 12.00 41 GLN B O 1
ATOM 1245 N N . GLU B 1 43 ? 4.556 17.378 4.879 1.00 11.59 42 GLU B N 1
ATOM 1246 C CA . GLU B 1 43 ? 5.679 18.319 5.041 1.00 12.00 42 GLU B CA 1
ATOM 1247 C C . GLU B 1 43 ? 5.596 19.502 4.064 1.00 12.03 42 GLU B C 1
ATOM 1248 O O . GLU B 1 43 ? 5.764 20.662 4.459 1.00 11.51 42 GLU B O 1
ATOM 1254 N N . ILE B 1 44 ? 5.318 19.231 2.794 1.00 12.07 43 ILE B N 1
ATOM 1255 C CA . ILE B 1 44 ? 5.211 20.336 1.825 1.00 12.30 43 ILE B CA 1
ATOM 1256 C C . ILE B 1 44 ? 3.983 21.222 2.041 1.00 12.60 43 ILE B C 1
ATOM 1257 O O . ILE B 1 44 ? 4.060 22.433 1.819 1.00 12.27 43 ILE B O 1
ATOM 1262 N N . GLN B 1 45 ? 2.860 20.640 2.486 1.00 12.27 44 GLN B N 1
ATOM 1263 C CA . GLN B 1 45 ? 1.695 21.456 2.878 1.00 12.28 44 GLN B CA 1
ATOM 1264 C C . GLN B 1 45 ? 2.079 22.407 4.007 1.00 11.85 44 GLN B C 1
ATOM 1265 O O . GLN B 1 45 ? 1.748 23.592 3.965 1.00 10.76 44 GLN B O 1
ATOM 1271 N N . GLY B 1 46 ? 2.790 21.887 5.015 1.00 11.89 45 GLY B N 1
ATOM 1272 C CA . GLY B 1 46 ? 3.156 22.687 6.184 1.00 12.02 45 GLY B CA 1
ATOM 1273 C C . GLY B 1 46 ? 4.115 23.810 5.833 1.00 12.00 45 GLY B C 1
ATOM 1274 O O . GLY B 1 46 ? 4.012 24.919 6.369 1.00 12.10 45 GLY B O 1
ATOM 1275 N N . LEU B 1 47 ? 5.059 23.517 4.940 1.00 12.20 46 LEU B N 1
ATOM 1276 C CA . LEU B 1 47 ? 6.008 24.527 4.473 1.00 12.07 46 LEU B CA 1
ATOM 1277 C C . LEU B 1 47 ? 5.270 25.618 3.698 1.00 12.10 46 LEU B C 1
ATOM 1278 O O . LEU B 1 47 ? 5.449 26.798 3.970 1.00 11.93 46 LEU B O 1
ATOM 1283 N N . ALA B 1 48 ? 4.431 25.215 2.752 1.00 11.42 47 ALA B N 1
ATOM 1284 C CA . ALA B 1 48 ? 3.658 26.182 1.967 1.00 11.48 47 ALA B CA 1
ATOM 1285 C C . ALA B 1 48 ? 2.834 27.080 2.874 1.00 11.80 47 ALA B C 1
ATOM 1286 O O . ALA B 1 48 ? 2.749 28.288 2.630 1.00 11.74 47 ALA B O 1
ATOM 1288 N N . ALA B 1 49 ? 2.223 26.492 3.904 1.00 11.70 48 ALA B N 1
ATOM 1289 C CA . ALA B 1 49 ? 1.404 27.247 4.863 1.00 12.76 48 ALA B CA 1
ATOM 1290 C C . ALA B 1 49 ? 2.266 28.230 5.638 1.00 12.77 48 ALA B C 1
ATOM 1291 O O . ALA B 1 49 ? 1.836 29.329 5.931 1.00 13.27 48 ALA B O 1
ATOM 1293 N N . GLY B 1 50 ? 3.492 27.825 5.948 1.00 12.94 49 GLY B N 1
ATOM 1294 C CA . GLY B 1 50 ? 4.466 28.687 6.620 1.00 13.34 49 GLY B CA 1
ATOM 1295 C C . GLY B 1 50 ? 4.749 29.964 5.853 1.00 13.14 49 GLY B C 1
ATOM 1296 O O . GLY B 1 50 ? 4.838 31.024 6.445 1.00 13.25 49 GLY B O 1
ATOM 1297 N N . PHE B 1 51 ? 4.911 29.865 4.535 1.00 13.53 50 PHE B N 1
ATOM 1298 C CA . PHE B 1 51 ? 5.177 31.054 3.725 1.00 13.80 50 PHE B CA 1
ATOM 1299 C C . PHE B 1 51 ? 4.002 32.026 3.692 1.00 14.10 50 PHE B C 1
ATOM 1300 O O . PHE B 1 51 ? 4.193 33.209 3.414 1.00 14.82 50 PHE B O 1
ATOM 1308 N N . GLN B 1 52 ? 2.794 31.546 3.987 1.00 14.55 51 GLN B N 1
ATOM 1309 C CA . GLN B 1 52 ? 1.639 32.434 4.132 1.00 14.85 51 GLN B CA 1
ATOM 1310 C C . GLN B 1 52 ? 1.706 33.269 5.414 1.00 14.95 51 GLN B C 1
ATOM 1311 O O . GLN B 1 52 ? 1.102 34.332 5.476 1.00 14.30 51 GLN B O 1
ATOM 1317 N N . ASP B 1 53 ? 2.440 32.794 6.424 1.00 14.83 52 ASP B N 1
ATOM 1318 C CA . ASP B 1 53 ? 2.618 33.534 7.685 1.00 14.88 52 ASP B CA 1
ATOM 1319 C C . ASP B 1 53 ? 3.968 33.168 8.304 1.00 14.53 52 ASP B C 1
ATOM 1320 O O . ASP B 1 53 ? 4.019 32.440 9.295 1.00 14.86 52 ASP B O 1
ATOM 1325 N N . PRO B 1 54 ? 5.073 33.637 7.695 1.00 14.37 53 PRO B N 1
ATOM 1326 C CA . PRO B 1 54 ? 6.403 33.158 8.104 1.00 14.27 53 PRO B CA 1
ATOM 1327 C C . PRO B 1 54 ? 6.715 33.162 9.610 1.00 13.74 53 PRO B C 1
ATOM 1328 O O . PRO B 1 54 ? 7.281 32.176 10.101 1.00 13.37 53 PRO B O 1
ATOM 1332 N N . PRO B 1 55 ? 6.347 34.225 10.351 1.00 13.84 54 PRO B N 1
ATOM 1333 C CA . PRO B 1 55 ? 6.654 34.217 11.787 1.00 14.05 54 PRO B CA 1
ATOM 1334 C C . PRO B 1 55 ? 6.102 33.024 12.579 1.00 14.04 54 PRO B C 1
ATOM 1335 O O . PRO B 1 55 ? 6.665 32.676 13.627 1.00 15.03 54 PRO B O 1
ATOM 1339 N N . SER B 1 56 ? 5.047 32.374 12.075 1.00 13.65 55 SER B N 1
ATOM 1340 C CA . SER B 1 56 ? 4.507 31.164 12.703 1.00 13.76 55 SER B CA 1
ATOM 1341 C C . SER B 1 56 ? 5.513 30.014 12.743 1.00 13.61 55 SER B C 1
ATOM 1342 O O . SER B 1 56 ? 5.389 29.082 13.543 1.00 13.98 55 SER B O 1
ATOM 1345 N N . MET B 1 57 ? 6.505 30.052 11.861 1.00 13.26 56 MET B N 1
ATOM 1346 C CA . MET B 1 57 ? 7.478 28.964 11.785 1.00 13.11 56 MET B CA 1
ATOM 1347 C C . MET B 1 57 ? 8.419 28.894 12.997 1.00 12.80 56 MET B C 1
ATOM 1348 O O . MET B 1 57 ? 9.023 27.849 13.265 1.00 13.27 56 MET B O 1
ATOM 1353 N N . PHE B 1 58 ? 8.551 29.984 13.745 1.00 12.88 57 PHE B N 1
ATOM 1354 C CA . PHE B 1 58 ? 9.379 29.917 14.947 1.00 12.88 57 PHE B CA 1
ATOM 1355 C C . PHE B 1 58 ? 8.798 28.933 15.963 1.00 13.25 57 PHE B C 1
ATOM 1356 O O . PHE B 1 58 ? 9.534 28.137 16.536 1.00 13.76 57 PHE B O 1
ATOM 1364 N N . GLY B 1 59 ? 7.482 28.938 16.136 1.00 13.34 58 GLY B N 1
ATOM 1365 C CA . GLY B 1 59 ? 6.824 28.014 17.060 1.00 13.59 58 GLY B CA 1
ATOM 1366 C C . GLY B 1 59 ? 6.859 26.554 16.634 1.00 13.70 58 GLY B C 1
ATOM 1367 O O . GLY B 1 59 ? 6.991 25.668 17.474 1.00 14.45 58 GLY B O 1
ATOM 1368 N N . THR B 1 60 ? 6.750 26.290 15.333 1.00 14.09 59 THR B N 1
ATOM 1369 C CA . THR B 1 60 ? 6.684 24.911 14.831 1.00 13.67 59 THR B CA 1
ATOM 1370 C C . THR B 1 60 ? 8.033 24.298 14.504 1.00 13.38 59 THR B C 1
ATOM 1371 O O . THR B 1 60 ? 8.176 23.074 14.497 1.00 12.44 59 THR B O 1
ATOM 1375 N N . GLY B 1 61 ? 9.008 25.143 14.190 1.00 12.75 60 GLY B N 1
ATOM 1376 C CA . GLY B 1 61 ? 10.205 24.692 13.520 1.00 12.80 60 GLY B CA 1
ATOM 1377 C C . GLY B 1 61 ? 9.877 24.337 12.078 1.00 12.67 60 GLY B C 1
ATOM 1378 O O . GLY B 1 61 ? 8.740 24.523 11.618 1.00 13.00 60 GLY B O 1
ATOM 1379 N N . ILE B 1 62 ? 10.875 23.845 11.360 1.00 12.12 61 ILE B N 1
ATOM 1380 C CA . ILE B 1 62 ? 10.752 23.546 9.937 1.00 12.14 61 ILE B CA 1
ATOM 1381 C C . ILE B 1 62 ? 10.914 22.038 9.808 1.00 11.44 61 ILE B C 1
ATOM 1382 O O . ILE B 1 62 ? 11.980 21.511 10.091 1.00 11.86 61 ILE B O 1
ATOM 1387 N N . ILE B 1 63 ? 9.860 21.357 9.380 1.00 11.33 62 ILE B N 1
ATOM 1388 C CA . ILE B 1 63 ? 9.845 19.894 9.360 1.00 11.26 62 ILE B CA 1
ATOM 1389 C C . ILE B 1 63 ? 9.938 19.416 7.920 1.00 11.13 62 ILE B C 1
ATOM 1390 O O . ILE B 1 63 ? 9.014 19.592 7.121 1.00 10.43 62 ILE B O 1
ATOM 1395 N N . LEU B 1 64 ? 11.073 18.808 7.602 1.00 10.77 63 LEU B N 1
ATOM 1396 C CA . LEU B 1 64 ? 11.385 18.378 6.256 1.00 11.62 63 LEU B CA 1
ATOM 1397 C C . LEU B 1 64 ? 12.174 17.085 6.264 1.00 11.56 63 LEU B C 1
ATOM 1398 O O . LEU B 1 64 ? 13.151 16.951 7.005 1.00 11.78 63 LEU B O 1
ATOM 1403 N N . ALA B 1 65 ? 11.783 16.158 5.392 1.00 11.19 64 ALA B N 1
ATOM 1404 C CA . ALA B 1 65 ? 12.481 14.891 5.259 1.00 11.65 64 ALA B CA 1
ATOM 1405 C C . ALA B 1 65 ? 12.630 14.208 6.622 1.00 11.32 64 ALA B C 1
ATOM 1406 O O . ALA B 1 65 ? 13.679 13.625 6.931 1.00 12.51 64 ALA B O 1
ATOM 1408 N N . GLY B 1 66 ? 11.565 14.275 7.426 1.00 11.13 65 GLY B N 1
ATOM 1409 C CA . GLY B 1 66 ? 11.492 13.544 8.699 1.00 10.86 65 GLY B CA 1
ATOM 1410 C C . GLY B 1 66 ? 12.144 14.197 9.913 1.00 10.95 65 GLY B C 1
ATOM 1411 O O . GLY B 1 66 ? 12.049 13.657 11.019 1.00 10.04 65 GLY B O 1
ATOM 1412 N N . GLN B 1 67 ? 12.760 15.358 9.723 1.00 11.27 66 GLN B N 1
ATOM 1413 C CA . GLN B 1 67 ? 13.519 16.026 10.788 1.00 12.12 66 GLN B CA 1
ATOM 1414 C C . GLN B 1 67 ? 13.022 17.437 10.966 1.00 12.42 66 GLN B C 1
ATOM 1415 O O . GLN B 1 67 ? 12.485 18.043 10.020 1.00 13.52 66 GLN B O 1
ATOM 1421 N N . LYS B 1 68 ? 13.169 17.946 12.190 1.00 12.28 67 LYS B N 1
ATOM 1422 C CA . LYS B 1 68 ? 12.777 19.311 12.508 1.00 12.08 67 LYS B CA 1
ATOM 1423 C C . LYS B 1 68 ? 14.024 20.195 12.651 1.00 11.83 67 LYS B C 1
ATOM 1424 O O . LYS B 1 68 ? 14.968 19.879 13.416 1.00 12.18 67 LYS B O 1
ATOM 1430 N N . TYR B 1 69 ? 14.032 21.295 11.897 1.00 10.92 68 TYR B N 1
ATOM 1431 C CA . TYR B 1 69 ? 15.082 22.304 12.001 1.00 10.82 68 TYR B CA 1
ATOM 1432 C C . TYR B 1 69 ? 14.592 23.408 12.909 1.00 10.12 68 TYR B C 1
ATOM 1433 O O . TYR B 1 69 ? 13.429 23.786 12.855 1.00 10.80 68 TYR B O 1
ATOM 1442 N N . ILE B 1 70 ? 15.479 23.904 13.753 1.00 10.12 69 ILE B N 1
ATOM 1443 C CA . ILE B 1 70 ? 15.187 25.079 14.558 1.00 10.35 69 ILE B CA 1
ATOM 1444 C C . ILE B 1 70 ? 15.162 26.303 13.631 1.00 10.23 69 ILE B C 1
ATOM 1445 O O . ILE B 1 70 ? 16.145 26.587 12.953 1.00 10.89 69 ILE B O 1
ATOM 1449 N N . THR B 1 71 ? 14.046 27.015 13.600 1.00 10.67 70 THR B N 1
ATOM 1450 C CA . THR B 1 71 ? 13.898 28.199 12.758 1.00 10.17 70 THR B CA 1
ATOM 1451 C C . THR B 1 71 ? 14.757 29.342 13.280 1.00 10.00 70 THR B C 1
ATOM 1452 O O . THR B 1 71 ? 14.656 29.690 14.461 1.00 9.71 70 THR B O 1
ATOM 1456 N N . ILE B 1 72 ? 15.564 29.942 12.404 1.00 9.13 71 ILE B N 1
ATOM 1457 C CA . ILE B 1 72 ? 16.400 31.088 12.785 1.00 10.00 71 ILE B CA 1
ATOM 1458 C C . ILE B 1 72 ? 16.158 32.338 11.928 1.00 9.55 71 ILE B C 1
ATOM 1459 O O . ILE B 1 72 ? 16.680 33.419 12.234 1.00 9.43 71 ILE B O 1
ATOM 1464 N N . ARG B 1 73 ? 15.344 32.188 10.885 1.00 10.02 72 ARG B N 1
ATOM 1465 C CA . ARG B 1 73 ? 14.855 33.311 10.092 1.00 10.33 72 ARG B CA 1
ATOM 1466 C C . ARG B 1 73 ? 13.522 32.896 9.471 1.00 10.32 72 ARG B C 1
ATOM 1467 O O . ARG B 1 73 ? 13.374 31.771 8.995 1.00 10.46 72 ARG B O 1
ATOM 1475 N N . ALA B 1 74 ? 12.528 33.770 9.549 1.00 10.01 73 ALA B N 1
ATOM 1476 C CA . ALA B 1 74 ? 11.240 33.498 8.912 1.00 9.65 73 ALA B CA 1
ATOM 1477 C C . ALA B 1 74 ? 10.524 34.829 8.717 1.00 9.91 73 ALA B C 1
ATOM 1478 O O . ALA B 1 74 ? 9.825 35.321 9.591 1.00 9.81 73 ALA B O 1
ATOM 1480 N N . GLU B 1 75 ? 10.762 35.419 7.554 1.00 10.67 74 GLU B N 1
ATOM 1481 C CA . GLU B 1 75 ? 10.209 36.722 7.221 1.00 10.74 74 GLU B CA 1
ATOM 1482 C C . GLU B 1 75 ? 10.187 36.860 5.719 1.00 10.59 74 GLU B C 1
ATOM 1483 O O . GLU B 1 75 ? 11.125 36.441 5.057 1.00 10.29 74 GLU B O 1
ATOM 1489 N N . GLY B 1 76 ? 9.121 37.446 5.180 1.00 10.44 75 GLY B N 1
ATOM 1490 C CA . GLY B 1 76 ? 9.026 37.675 3.736 1.00 10.65 75 GLY B CA 1
ATOM 1491 C C . GLY B 1 76 ? 9.006 36.377 2.961 1.00 10.71 75 GLY B C 1
ATOM 1492 O O . GLY B 1 76 ? 8.135 35.534 3.161 1.00 12.19 75 GLY B O 1
ATOM 1493 N N . ARG B 1 77 ? 9.994 36.191 2.097 1.00 10.40 76 ARG B N 1
ATOM 1494 C CA . ARG B 1 77 ? 10.054 35.003 1.260 1.00 10.55 76 ARG B CA 1
ATOM 1495 C C . ARG B 1 77 ? 11.125 34.031 1.747 1.00 9.95 76 ARG B C 1
ATOM 1496 O O . ARG B 1 77 ? 11.488 33.108 1.026 1.00 10.39 76 ARG B O 1
ATOM 1504 N N . SER B 1 78 ? 11.628 34.236 2.959 1.00 9.77 77 SER B N 1
ATOM 1505 C CA . SER B 1 78 ? 12.805 33.517 3.442 1.00 9.97 77 SER B CA 1
ATOM 1506 C C . SER B 1 78 ? 12.525 32.818 4.767 1.00 10.27 77 SER B C 1
ATOM 1507 O O . SER B 1 78 ? 12.149 33.468 5.744 1.00 10.05 77 SER B O 1
ATOM 1510 N N . ILE B 1 79 ? 12.744 31.502 4.806 1.00 10.09 78 ILE B N 1
ATOM 1511 C CA . ILE B 1 79 ? 12.588 30.701 6.029 1.00 9.50 78 ILE B CA 1
ATOM 1512 C C . ILE B 1 79 ? 13.818 29.806 6.130 1.00 9.78 78 ILE B C 1
ATOM 1513 O O . ILE B 1 79 ? 14.041 28.946 5.252 1.00 9.52 78 ILE B O 1
ATOM 1518 N N . TYR B 1 80 ? 14.647 30.067 7.146 1.00 8.77 79 TYR B N 1
ATOM 1519 C CA . TYR B 1 80 ? 15.908 29.343 7.351 1.00 8.56 79 TYR B CA 1
ATOM 1520 C C . TYR B 1 80 ? 15.882 28.590 8.672 1.00 7.82 79 TYR B C 1
ATOM 1521 O O . TYR B 1 80 ? 15.322 29.081 9.674 1.00 6.39 79 TYR B O 1
ATOM 1530 N N . GLY B 1 81 ? 16.545 27.432 8.693 1.00 7.15 80 GLY B N 1
ATOM 1531 C CA . GLY B 1 81 ? 16.571 26.590 9.887 1.00 7.91 80 GLY B CA 1
ATOM 1532 C C . GLY B 1 81 ? 17.941 25.973 10.121 1.00 7.48 80 GLY B C 1
ATOM 1533 O O . GLY B 1 81 ? 18.753 25.882 9.189 1.00 8.33 80 GLY B O 1
ATOM 1534 N N . LYS B 1 82 ? 18.162 25.499 11.340 1.00 8.21 81 LYS B N 1
ATOM 1535 C CA . LYS B 1 82 ? 19.416 24.885 11.730 1.00 9.32 81 LYS B CA 1
ATOM 1536 C C . LYS B 1 82 ? 19.179 23.568 12.465 1.00 9.64 81 LYS B C 1
ATOM 1537 O O . LYS B 1 82 ? 18.237 23.456 13.238 1.00 9.22 81 LYS B O 1
ATOM 1543 N N . LEU B 1 83 ? 20.035 22.583 12.211 1.00 10.05 82 LEU B N 1
ATOM 1544 C CA . LEU B 1 83 ? 20.027 21.327 12.966 1.00 11.10 82 LEU B CA 1
ATOM 1545 C C . LEU B 1 83 ? 21.481 20.973 13.239 1.00 11.55 82 LEU B C 1
ATOM 1546 O O . LEU B 1 83 ? 22.206 20.521 12.345 1.00 10.90 82 LEU B O 1
ATOM 1551 N N . GLN B 1 84 ? 21.900 21.215 14.475 1.00 12.79 83 GLN B N 1
ATOM 1552 C CA . GLN B 1 84 ? 23.310 21.130 14.868 1.00 13.84 83 GLN B CA 1
ATOM 1553 C C . GLN B 1 84 ? 24.152 21.949 13.891 1.00 13.96 83 GLN B C 1
ATOM 1554 O O . GLN B 1 84 ?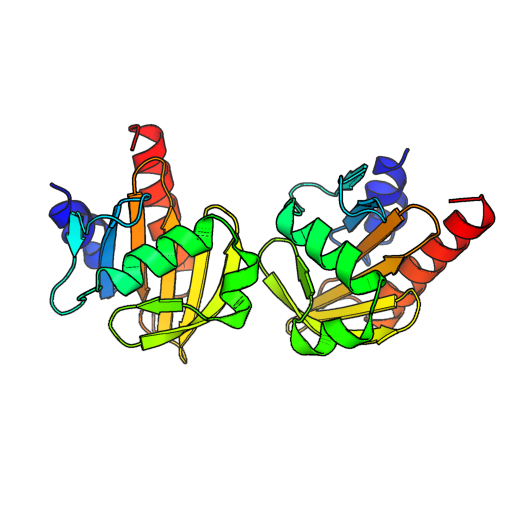 23.904 23.150 13.739 1.00 14.80 83 GLN B O 1
ATOM 1560 N N . LYS B 1 85 ? 25.094 21.324 13.186 1.00 13.71 84 LYS B N 1
ATOM 1561 C CA . LYS B 1 85 ? 25.977 22.068 12.290 1.00 13.46 84 LYS B CA 1
ATOM 1562 C C . LYS B 1 85 ? 25.441 22.155 10.861 1.00 13.07 84 LYS B C 1
ATOM 1563 O O . LYS B 1 85 ? 26.034 22.835 10.020 1.00 13.94 84 LYS B O 1
ATOM 1569 N N . GLU B 1 86 ? 24.310 21.499 10.587 1.00 11.86 85 GLU B N 1
ATOM 1570 C CA . GLU B 1 86 ? 23.687 21.556 9.259 1.00 11.46 85 GLU B CA 1
ATOM 1571 C C . GLU B 1 86 ? 22.524 22.519 9.265 1.00 10.35 85 GLU B C 1
ATOM 1572 O O . GLU B 1 86 ? 22.134 23.029 10.319 1.00 9.94 85 GLU B O 1
ATOM 1578 N N . GLY B 1 87 ? 21.970 22.767 8.087 1.00 9.98 86 GLY B N 1
ATOM 1579 C CA . GLY B 1 87 ? 20.822 23.658 7.984 1.00 9.52 86 GLY B CA 1
ATOM 1580 C C . GLY B 1 87 ? 20.018 23.518 6.724 1.00 9.45 86 GLY B C 1
ATOM 1581 O O . GLY B 1 87 ? 20.333 22.716 5.837 1.00 8.88 86 GLY B O 1
ATOM 1582 N N . ILE B 1 88 ? 18.965 24.327 6.677 1.00 8.90 87 ILE B N 1
ATOM 1583 C CA . ILE B 1 88 ? 18.026 24.342 5.591 1.00 10.38 87 ILE B CA 1
ATOM 1584 C C . ILE B 1 88 ? 17.727 25.807 5.259 1.00 9.71 87 ILE B C 1
ATOM 1585 O O . ILE B 1 88 ? 17.558 26.649 6.149 1.00 9.79 87 ILE B O 1
ATOM 1590 N N . ILE B 1 89 ? 17.714 26.094 3.970 1.00 9.77 88 ILE B N 1
ATOM 1591 C CA . ILE B 1 89 ? 17.384 27.419 3.439 1.00 9.55 88 ILE B CA 1
ATOM 1592 C C . ILE B 1 89 ? 16.194 27.250 2.501 1.00 9.88 88 ILE B C 1
ATOM 1593 O O . ILE B 1 89 ? 16.305 26.539 1.489 1.00 9.91 88 ILE B O 1
ATOM 1598 N N . CYS B 1 90 ? 15.074 27.889 2.826 1.00 9.28 89 CYS B N 1
ATOM 1599 C CA . CYS B 1 90 ? 13.859 27.852 1.998 1.00 9.32 89 CYS B CA 1
ATOM 1600 C C . CYS B 1 90 ? 13.507 29.252 1.494 1.00 9.68 89 CYS B C 1
ATOM 1601 O O . CYS B 1 90 ? 13.404 30.208 2.281 1.00 9.10 89 CYS B O 1
ATOM 1604 N N . VAL B 1 91 ? 13.333 29.377 0.186 1.00 9.24 90 VAL B N 1
ATOM 1605 C CA . VAL B 1 91 ? 13.046 30.687 -0.417 1.00 8.96 90 VAL B CA 1
ATOM 1606 C C . VAL B 1 91 ? 11.912 30.555 -1.429 1.00 9.43 90 VAL B C 1
ATOM 1607 O O . VAL B 1 91 ? 11.954 29.683 -2.309 1.00 9.06 90 VAL B O 1
ATOM 1611 N N . ALA B 1 92 ? 10.928 31.437 -1.295 1.00 9.60 91 ALA B N 1
ATOM 1612 C CA . ALA B 1 92 ? 9.723 31.419 -2.106 1.00 9.86 91 ALA B CA 1
ATOM 1613 C C . ALA B 1 92 ? 9.867 32.382 -3.287 1.00 10.53 91 ALA B C 1
ATOM 1614 O O . ALA B 1 92 ? 10.395 33.490 -3.128 1.00 11.56 91 ALA B O 1
ATOM 1616 N N . THR B 1 93 ? 9.436 31.941 -4.466 1.00 10.14 92 THR B N 1
ATOM 1617 C CA . THR B 1 93 ? 9.322 32.797 -5.649 1.00 11.04 92 THR B CA 1
ATOM 1618 C C . THR B 1 93 ? 7.824 32.973 -5.856 1.00 10.92 92 THR B C 1
ATOM 1619 O O . THR B 1 93 ? 7.040 32.672 -4.946 1.00 10.29 92 THR B O 1
ATOM 1623 N N . LYS B 1 94 ? 7.419 33.460 -7.028 1.00 11.36 93 LYS B N 1
ATOM 1624 C CA . LYS B 1 94 ? 5.996 33.631 -7.325 1.00 11.51 93 LYS B CA 1
ATOM 1625 C C . LYS B 1 94 ? 5.255 32.308 -7.314 1.00 10.92 93 LYS B C 1
ATOM 1626 O O . LYS B 1 94 ? 4.141 32.215 -6.792 1.00 11.09 93 LYS B O 1
ATOM 1632 N N . LEU B 1 95 ? 5.887 31.294 -7.892 1.00 10.30 94 LEU B N 1
ATOM 1633 C CA . LEU B 1 95 ? 5.224 30.023 -8.182 1.00 9.86 94 LEU B CA 1
ATOM 1634 C C . LEU B 1 95 ? 5.797 28.830 -7.431 1.00 9.21 94 LEU B C 1
ATOM 1635 O O . LEU B 1 95 ? 5.130 27.804 -7.331 1.00 8.57 94 LEU B O 1
ATOM 1640 N N . CYS B 1 96 ? 7.019 28.946 -6.923 1.00 8.50 95 CYS B N 1
ATOM 1641 C CA . CYS B 1 96 ? 7.657 27.798 -6.276 1.00 9.34 95 CYS B CA 1
ATOM 1642 C C . CYS B 1 96 ? 8.415 28.163 -4.999 1.00 8.90 95 CYS B C 1
ATOM 1643 O O . CYS B 1 96 ? 8.527 29.334 -4.631 1.00 7.75 95 CYS B O 1
ATOM 1646 N N . ILE B 1 97 ? 8.897 27.126 -4.318 1.00 8.45 96 ILE B N 1
ATOM 1647 C CA . ILE B 1 97 ? 9.734 27.265 -3.162 1.00 8.45 96 ILE B CA 1
ATOM 1648 C C . ILE B 1 97 ? 11.003 26.460 -3.399 1.00 7.98 96 ILE B C 1
ATOM 1649 O O . ILE B 1 97 ? 10.943 25.262 -3.730 1.00 7.76 96 ILE B O 1
ATOM 1654 N N . LEU B 1 98 ? 12.151 27.100 -3.233 1.00 7.73 97 LEU B N 1
ATOM 1655 C CA . LEU B 1 98 ? 13.428 26.390 -3.280 1.00 8.70 97 LEU B CA 1
ATOM 1656 C C . LEU B 1 98 ? 13.811 25.934 -1.875 1.00 8.26 97 LEU B C 1
ATOM 1657 O O . LEU B 1 98 ? 13.767 26.730 -0.942 1.00 9.05 97 LEU B O 1
ATOM 1662 N N . VAL B 1 99 ? 14.180 24.659 -1.739 1.00 8.41 98 VAL B N 1
ATOM 1663 C CA . VAL B 1 99 ? 14.575 24.065 -0.476 1.00 8.73 98 VAL B CA 1
ATOM 1664 C C . VAL B 1 99 ? 15.998 23.529 -0.628 1.00 8.77 98 VAL B C 1
ATOM 1665 O O . VAL B 1 99 ? 16.230 22.590 -1.393 1.00 8.81 98 VAL B O 1
ATOM 1669 N N . SER B 1 100 ? 16.946 24.157 0.059 1.00 8.50 99 SER B N 1
ATOM 1670 C CA . SER B 1 100 ? 18.363 23.773 0.009 1.00 9.00 99 SER B CA 1
ATOM 1671 C C . SER B 1 100 ? 18.848 23.285 1.358 1.00 8.61 99 SER B C 1
ATOM 1672 O O . SER B 1 100 ? 18.730 24.002 2.362 1.00 9.15 99 SER B O 1
ATOM 1675 N N . HIS B 1 101 ? 19.392 22.074 1.397 1.00 8.32 100 HIS B N 1
ATOM 1676 C CA . HIS B 1 101 ? 20.045 21.575 2.603 1.00 8.81 100 HIS B CA 1
ATOM 1677 C C . HIS B 1 101 ? 21.538 21.800 2.457 1.00 8.52 100 HIS B C 1
ATOM 1678 O O . HIS B 1 101 ? 22.079 21.595 1.374 1.00 8.03 100 HIS B O 1
ATOM 1685 N N . TYR B 1 102 ? 22.211 22.185 3.545 1.00 8.54 101 TYR B N 1
ATOM 1686 C CA . TYR B 1 102 ? 23.662 22.294 3.526 1.00 8.65 101 TYR B CA 1
ATOM 1687 C C . TYR B 1 102 ? 24.301 21.552 4.704 1.00 8.83 101 TYR B C 1
ATOM 1688 O O . TYR B 1 102 ? 23.734 21.501 5.814 1.00 8.11 101 TYR B O 1
ATOM 1697 N N . PRO B 1 103 ? 25.470 20.944 4.451 1.00 8.73 102 PRO B N 1
ATOM 1698 C CA . PRO B 1 103 ? 26.271 20.214 5.440 1.00 9.06 102 PRO B CA 1
ATOM 1699 C C . PRO B 1 103 ? 27.163 21.106 6.299 1.00 9.17 102 PRO B C 1
ATOM 1700 O O . PRO B 1 103 ? 27.285 22.298 6.037 1.00 8.13 102 PRO B O 1
ATOM 1704 N N . GLU B 1 104 ? 27.792 20.511 7.312 1.00 9.15 103 GLU B N 1
ATOM 1705 C CA . GLU B 1 104 ? 28.626 21.255 8.257 1.00 10.42 103 GLU B CA 1
ATOM 1706 C C . GLU B 1 104 ? 29.809 21.971 7.578 1.00 10.36 103 GLU B C 1
ATOM 1707 O O . GLU B 1 104 ? 30.335 22.958 8.113 1.00 10.32 103 GLU B O 1
ATOM 1713 N N . THR B 1 105 ? 30.199 21.484 6.400 1.00 10.61 104 THR B N 1
ATOM 1714 C CA . THR B 1 105 ? 31.279 22.107 5.611 1.00 11.28 104 THR B CA 1
ATOM 1715 C C . THR B 1 105 ? 30.975 23.464 4.962 1.00 11.49 104 THR B C 1
ATOM 1716 O O . THR B 1 105 ? 31.906 24.149 4.544 1.00 10.43 104 THR B O 1
ATOM 1720 N N . THR B 1 106 ? 29.708 23.852 4.826 1.00 11.43 105 THR B N 1
ATOM 1721 C CA . THR B 1 106 ? 29.407 25.127 4.138 1.00 12.29 105 THR B CA 1
ATOM 1722 C C . THR B 1 106 ? 28.919 26.214 5.098 1.00 12.84 105 THR B C 1
ATOM 1723 O O . THR B 1 106 ? 28.273 25.932 6.097 1.00 12.92 105 THR B O 1
ATOM 1727 N N . LEU B 1 107 ? 29.304 27.455 4.812 1.00 13.67 106 LEU B N 1
ATOM 1728 C CA . LEU B 1 107 ? 28.876 28.599 5.609 1.00 14.01 106 LEU B CA 1
ATOM 1729 C C . LEU B 1 107 ? 27.392 28.828 5.352 1.00 14.27 106 LEU B C 1
ATOM 1730 O O . LEU B 1 107 ? 26.969 28.919 4.193 1.00 14.70 106 LEU B O 1
ATOM 1735 N N . PRO B 1 108 ? 26.582 28.898 6.422 1.00 14.22 107 PRO B N 1
ATOM 1736 C CA . PRO B 1 108 ? 25.154 29.180 6.246 1.00 14.15 107 PRO B CA 1
ATOM 1737 C C . PRO B 1 108 ? 24.883 30.373 5.328 1.00 13.83 107 PRO B C 1
ATOM 1738 O O . PRO B 1 108 ? 23.931 30.332 4.532 1.00 13.68 107 PRO B O 1
ATOM 1742 N N . GLY B 1 109 ? 25.714 31.411 5.447 1.00 13.59 108 GLY B N 1
ATOM 1743 C CA . GLY B 1 109 ? 25.637 32.584 4.577 1.00 13.48 108 GLY B CA 1
ATOM 1744 C C . GLY B 1 109 ? 25.815 32.287 3.094 1.00 12.95 108 GLY B C 1
ATOM 1745 O O . GLY B 1 109 ? 25.233 32.976 2.247 1.00 13.28 108 GLY B O 1
ATOM 1746 N N . GLU B 1 110 ? 26.620 31.277 2.762 1.00 12.76 109 GLU B N 1
ATOM 1747 C CA . GLU B 1 110 ? 26.841 30.948 1.352 1.00 12.98 109 GLU B CA 1
ATOM 1748 C C . GLU B 1 110 ? 25.678 30.132 0.809 1.00 12.72 109 GLU B C 1
ATOM 1749 O O . GLU B 1 110 ? 25.209 30.400 -0.286 1.00 12.37 109 GLU B O 1
ATOM 1755 N N . ALA B 1 111 ? 25.167 29.183 1.590 1.00 12.18 110 ALA B N 1
ATOM 1756 C CA . ALA B 1 111 ? 23.950 28.471 1.171 1.00 11.79 110 ALA B CA 1
ATOM 1757 C C . ALA B 1 111 ? 22.797 29.445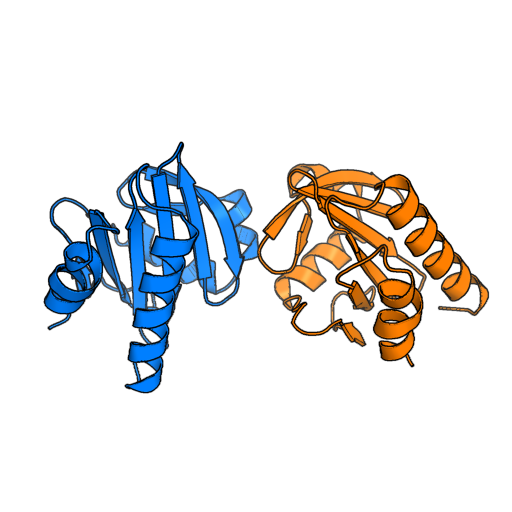 0.954 1.00 11.53 110 ALA B C 1
ATOM 1758 O O . ALA B 1 111 ? 22.050 29.339 -0.026 1.00 10.80 110 ALA B O 1
ATOM 1760 N N . ALA B 1 112 ? 22.647 30.404 1.859 1.00 11.23 111 ALA B N 1
ATOM 1761 C CA . ALA B 1 112 ? 21.600 31.417 1.731 1.00 11.31 111 ALA B CA 1
ATOM 1762 C C . ALA B 1 112 ? 21.769 32.283 0.496 1.00 11.09 111 ALA B C 1
ATOM 1763 O O . ALA B 1 112 ? 20.811 32.494 -0.237 1.00 10.60 111 ALA B O 1
ATOM 1765 N N . LYS B 1 113 ? 22.978 32.790 0.274 1.00 11.69 112 LYS B N 1
ATOM 1766 C CA . LYS B 1 113 ? 23.269 33.639 -0.893 1.00 11.27 112 LYS B CA 1
ATOM 1767 C C . LYS B 1 113 ? 22.944 32.912 -2.204 1.00 11.36 112 LYS B C 1
ATOM 1768 O O . LYS B 1 113 ? 22.348 33.478 -3.129 1.00 11.42 112 LYS B O 1
ATOM 1774 N N . ILE B 1 114 ? 23.311 31.641 -2.260 1.00 10.43 113 ILE B N 1
ATOM 1775 C CA . ILE B 1 114 ? 23.138 30.849 -3.479 1.00 10.39 113 ILE B CA 1
ATOM 1776 C C . ILE B 1 114 ? 21.661 30.668 -3.773 1.00 9.99 113 ILE B C 1
ATOM 1777 O O . ILE B 1 114 ? 21.217 30.892 -4.893 1.00 10.45 113 ILE B O 1
ATOM 1782 N N . THR B 1 115 ? 20.902 30.303 -2.742 1.00 9.38 114 THR B N 1
ATOM 1783 C CA . THR B 1 115 ? 19.487 29.969 -2.904 1.00 9.18 114 THR B CA 1
ATOM 1784 C C . THR B 1 115 ? 18.676 31.231 -3.141 1.00 9.34 114 THR B C 1
ATOM 1785 O O . THR B 1 115 ? 17.774 31.239 -3.988 1.00 9.80 114 THR B O 1
ATOM 1789 N N . GLU B 1 116 ? 18.987 32.298 -2.397 1.00 8.86 115 GLU B N 1
ATOM 1790 C CA . GLU B 1 116 ? 18.318 33.586 -2.614 1.00 9.41 115 GLU B CA 1
ATOM 1791 C C . GLU B 1 116 ? 18.587 34.100 -4.039 1.00 10.11 115 GLU B C 1
ATOM 1792 O O . GLU B 1 116 ? 17.683 34.630 -4.688 1.00 10.36 115 GLU B O 1
ATOM 1798 N N . ALA B 1 117 ? 19.815 33.916 -4.520 1.00 9.98 116 ALA B N 1
ATOM 1799 C CA . ALA B 1 117 ? 20.192 34.333 -5.887 1.00 10.15 116 ALA B CA 1
ATOM 1800 C C . ALA B 1 117 ? 19.406 33.554 -6.928 1.00 10.59 116 ALA B C 1
ATOM 1801 O O . ALA B 1 117 ? 18.899 34.134 -7.890 1.00 10.57 116 ALA B O 1
ATOM 1803 N N . LEU B 1 118 ? 19.299 32.244 -6.730 1.00 10.22 117 LEU B N 1
ATOM 1804 C CA . LEU B 1 118 ? 18.547 31.392 -7.650 1.00 10.97 117 LEU B CA 1
ATOM 1805 C C . LEU B 1 118 ? 17.060 31.748 -7.612 1.00 11.04 117 LEU B C 1
ATOM 1806 O O . LEU B 1 118 ? 16.378 31.705 -8.648 1.00 11.07 117 LEU B O 1
ATOM 1811 N N . ALA B 1 119 ? 16.554 32.122 -6.433 1.00 10.24 118 ALA B N 1
ATOM 1812 C CA . ALA B 1 119 ? 15.186 32.614 -6.319 1.00 10.01 118 ALA B CA 1
ATOM 1813 C C . ALA B 1 119 ? 15.019 33.910 -7.111 1.00 9.69 118 ALA B C 1
ATOM 1814 O O . ALA B 1 119 ? 14.042 34.079 -7.841 1.00 10.38 118 ALA B O 1
ATOM 1816 N N . ASP B 1 120 ? 15.933 34.858 -6.914 1.00 9.59 119 ASP B N 1
ATOM 1817 C CA . ASP B 1 120 ? 15.889 36.122 -7.668 1.00 9.70 119 ASP B CA 1
ATOM 1818 C C . ASP B 1 120 ? 15.944 35.893 -9.185 1.00 9.72 119 ASP B C 1
ATOM 1819 O O . ASP B 1 120 ? 15.256 36.574 -9.947 1.00 9.78 119 ASP B O 1
ATOM 1824 N N . TYR B 1 121 ? 16.749 34.927 -9.619 1.00 9.50 120 TYR B N 1
ATOM 1825 C CA . TYR B 1 121 ? 16.840 34.587 -11.043 1.00 9.46 120 TYR B CA 1
ATOM 1826 C C . TYR B 1 121 ? 15.477 34.116 -11.576 1.00 9.34 120 TYR B C 1
ATOM 1827 O O . TYR B 1 121 ? 14.992 34.612 -12.596 1.00 9.11 120 TYR B O 1
ATOM 1836 N N . LEU B 1 122 ? 14.850 33.194 -10.863 1.00 9.19 121 LEU B N 1
ATOM 1837 C CA . LEU B 1 122 ? 13.536 32.686 -11.255 1.00 9.51 121 LEU B CA 1
ATOM 1838 C C . LEU B 1 122 ? 12.508 33.801 -11.276 1.00 9.25 121 LEU B C 1
ATOM 1839 O O . LEU B 1 122 ? 11.707 33.891 -12.215 1.00 9.79 121 LEU B O 1
ATOM 1844 N N . VAL B 1 123 ? 12.524 34.652 -10.256 1.00 9.69 122 VAL B N 1
ATOM 1845 C CA . VAL B 1 123 ? 11.621 35.821 -10.244 1.00 10.00 122 VAL B CA 1
ATOM 1846 C C . VAL B 1 123 ? 11.874 36.694 -11.490 1.00 10.47 122 VAL B C 1
ATOM 1847 O O . VAL B 1 123 ? 10.931 37.140 -12.145 1.00 9.82 122 VAL B O 1
ATOM 1851 N N . GLY B 1 124 ? 13.138 36.917 -11.830 1.00 11.02 123 GLY B N 1
ATOM 1852 C CA . GLY B 1 124 ? 13.486 37.716 -13.004 1.00 11.45 123 GLY B CA 1
ATOM 1853 C C . GLY B 1 124 ? 13.004 37.157 -14.334 1.00 12.21 123 GLY B C 1
ATOM 1854 O O . GLY B 1 124 ? 12.769 37.905 -15.289 1.00 11.49 123 GLY B O 1
ATOM 1855 N N . VAL B 1 125 ? 12.871 35.840 -14.426 1.00 12.46 124 VAL B N 1
ATOM 1856 C CA . VAL B 1 125 ? 12.399 35.239 -15.667 1.00 13.29 124 VAL B CA 1
ATOM 1857 C C . VAL B 1 125 ? 10.876 35.075 -15.660 1.00 13.64 124 VAL B C 1
ATOM 1858 O O . VAL B 1 125 ? 10.282 34.886 -16.723 1.00 14.80 124 VAL B O 1
ATOM 1862 N N . GLY B 1 126 ? 10.250 35.198 -14.489 1.00 13.21 125 GLY B N 1
ATOM 1863 C CA . GLY B 1 126 ? 8.786 35.181 -14.372 1.00 13.78 125 GLY B CA 1
ATOM 1864 C C . GLY B 1 126 ? 8.185 34.059 -13.540 1.00 13.76 125 GLY B C 1
ATOM 1865 O O . GLY B 1 126 ? 6.964 33.833 -13.585 1.00 13.55 125 GLY B O 1
ATOM 1866 N N . TYR B 1 127 ? 9.034 33.359 -12.783 1.00 13.82 126 TYR B N 1
ATOM 1867 C CA . TYR B 1 127 ? 8.618 32.228 -11.953 1.00 14.73 126 TYR B CA 1
ATOM 1868 C C . TYR B 1 127 ? 8.582 32.622 -10.483 1.00 14.83 126 TYR B C 1
ATOM 1869 O O . TYR B 1 127 ? 8.207 31.795 -9.645 1.00 15.31 126 TYR B O 1
#

InterPro domains:
  IPR005455 Profilin, eukaryotic type [PR00392] (3-12)
  IPR005455 Profilin, eukaryotic type [PR00392] (18-27)
  IPR005455 Profilin, eukaryotic type [PR00392] (37-57)
  IPR005455 Profilin, eukaryotic type [PR00392] (61-75)
  IPR005455 Prof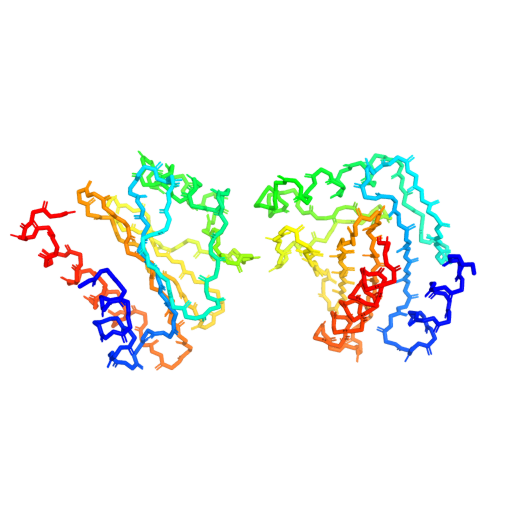ilin, eukaryotic type [PR00392] (96-109)
  IPR005455 Profilin, eukaryotic type [PR00392] (109-126)
  IPR005455 Profilin, eukaryotic type [PR01640] (1-12)
  IPR005455 Profilin, eukaryotic type [PR01640] (25-38)
  IPR005455 Profilin, eukaryotic type [PR01640] (49-63)
  IPR005455 Profilin, eukaryotic type [PR01640] (68-77)
  IPR005455 Profilin, eukaryotic type [PR01640] (100-113)
  IPR005455 Profilin, eukaryotic type [PR01640] (113-126)
  IPR005455 Profilin, eukaryotic type [PTHR11604] (1-123)
  IPR005455 Profilin, eukaryotic type [SM00392] (1-127)
  IPR005455 Profilin, eukaryotic type [cd00148] (2-127)
  IPR027310 Profilin conserved site [PS00414] (1-8)
  IPR036140 Profilin superfamily [SSF55770] (2-127)
  IPR048278 Profilin [PF00235] (1-127)

Solvent-accessible surface area: 11603 Å² total; per-residue (Å²): 110,66,68,44,53,0,65,101,40,0,53,58,54,64,79,3,70,79,0,0,0,0,8,77,87,1,100,41,57,81,10,39,9,101,51,2,116,24,40,78,132,28,5,99,41,6,6,50,3,7,128,66,9,24,49,12,29,75,75,9,1,85,0,32,68,82,116,8,87,11,63,60,0,64,40,82,6,0,30,0,101,38,131,156,68,0,0,3,0,0,2,7,135,79,0,0,0,0,0,17,6,26,138,114,7,124,70,31,42,0,13,150,45,0,36,58,23,0,88,126,2,65,71,84,31,96,106,56,74,44,56,0,69,98,39,1,47,58,54,70,79,3,64,107,0,0,0,0,11,63,83,9,101,40,56,91,6,30,6,108,55,4,119,18,35,102,67,8,6,106,31,3,7,50,2,7,137,78,17,85,52,13,109,78,75,5,0,28,1,23,1,55,69,5,86,10,98,108,6,115,49,69,5,0,19,1,48,43,156,149,65,0,0,3,0,0,4,9,138,86,0,0,4,0,0,11,2,21,131,114,7,128,54,52,45,0,13,153,31,0,31,49,38,0,81,126,2,64,69,99,37,89

Sequence (252 aa):
SWQAYVDTSLLGTGKIDRAAIVSRAGDSVWAASAGFNLSPQEIQGLAAGFQDPPSMFGTGIILAGQKYITIRAEGRSIYGKLQKEGIICVATKLCILVSHYPETTLPGEAAKITEALADYLVGVGYSWQAYVDTSLLGTGKIDRRAAIVSRAGDSVWAASAGFNLSPQEIQGLAAGFQDPPSMFGTGIILAGQKYITIRAEGRSIYGKLQKEGIICVATKLCILVSHYPETTLPGEAAKITEALADYLVGVGY

GO terms:
  GO:0005085 guanyl-nucleotide exchange factor activity (F, IDA)
  GO:0043332 mating projection tip (C, IDA)
  GO:0051285 cell cortex of cell tip (C, IDA)
  GO:0003785 actin monomer binding (F, IDA)
  GO:0031097 medial cortex (C, IDA)
  GO:0030041 actin filament polymerization (P, IDA)
  GO:0030479 actin cortical patch (C, TAS)
  GO:1903475 mitotic actomyosin contractile ring assembly (P, IGI)
  GO:0000755 cytogamy (P, IMP)
  GO:0044396 actin cortical patch organization (P, IMP)
  GO:1903475 mitotic actomyosin contractile ring assembly (P, IMP)
  GO:0005515 protein binding (F, IPI)

CATH classification: 3.30.450.30

Radius of gyration: 19.92 Å; Cα contacts (8 Å, |Δi|>4): 551; chains: 2; bounding box: 38×54×49 Å

Organism: Schizosaccharomyces pombe (strain 972 / ATCC 24843) (NCBI:txid284812)

Nearest PDB structures (foldseek):
  3dav-assembly2_B  TM=1.003E+00  e=3.943E-25  Schizosaccharomyces pombe
  1acf-assembly1_A  TM=9.727E-01  e=7.642E-16  Acanthamoeba castellanii
  1ypr-assembly2_B  TM=9.434E-01  e=1.482E-16  Saccharomyces cerevisiae
  1f2k-assembly2_B  TM=9.645E-01  e=6.369E-16  Acanthamoeba castellanii
  1prq-assembly1_A  TM=9.681E-01  e=3.709E-15  Acanthamoeba castellanii

Foldseek 3Di:
DVQCCFVCQQCVVVFFPWKWKFWLCLQGTDYTDPLFDFDSVLSNVVSVCLVPVVVCQVVARAGSNDGFHWDDTYNFWTKGHDVQKIWIWGDAPTIIMITIGDNPHDPVVSNVSRVVVRVVVNVVPD/DQQCCFVCLAVVVVFFPWKWKFWLCLQDTPYIDPPQDFDSVLSNVVSVCLVPVVVCQVVARAGSHDGFHWDDTDHQWTKGHDVLKIWTWGDAPTIIMITIGDNPHDPVVSNVSRVVVRVVCNVVPD